Protein AF-A0A4P6D8L7-F1 (afdb_monomer_lite)

Radius of gyration: 27.54 Å; chains: 1; bounding box: 69×49×76 Å

Organism: Rhodnius prolixus (NCBI:txid13249)

Foldseek 3Di:
DPPPDQAEPVCQQVVVQADQVQLWGQDPVVRDTHFQVVCVVVRSHDQLFKWFQDPPPRDTHTPVRCCVQFAPRRRNWGPPPHTGHVNVCVVVVRIDTNAQAAEPVVCLLQVQAAQAGNDVPDGFWQLCCCVVSNYPQDFFFQDPVGTHTLVVCVVVVQAPRRRRAGVNHHVNVCLLQQRGADPDAAELVRCVVVVQADQVQLAGNPRHFQNSCVSSSNYDQQQKWFQAPQAIFACVPQAPRGRNWGQHPVGIGHSVRCVVVVRMDGADFLHEPQVQCVGAAGPQQWGQRNVVRDTHFQLRCCVVRVHPQQPHWDQDPVGIDGNNVCVVVVCAPRHNRDRVNHHVND

Structure (mmCIF, N/CA/C/O backbone):
data_AF-A0A4P6D8L7-F1
#
_entry.id   AF-A0A4P6D8L7-F1
#
loop_
_atom_site.group_PDB
_atom_site.id
_atom_site.type_symbol
_atom_site.label_atom_id
_atom_site.label_alt_id
_atom_site.label_comp_id
_atom_site.label_asym_id
_atom_site.label_entity_id
_atom_site.label_seq_id
_atom_site.pdbx_PDB_ins_code
_atom_site.Cartn_x
_atom_site.Cartn_y
_atom_site.Cartn_z
_atom_site.occupancy
_atom_site.B_iso_or_equiv
_atom_site.auth_seq_id
_atom_site.auth_comp_id
_atom_site.auth_asym_id
_atom_site.auth_atom_id
_atom_site.pdbx_PDB_model_num
ATOM 1 N N . LYS A 1 1 ? -27.189 -9.257 32.034 1.00 32.53 1 LYS A N 1
ATOM 2 C CA . LYS A 1 1 ? -27.577 -7.949 31.448 1.00 32.53 1 LYS A CA 1
ATOM 3 C C . LYS A 1 1 ? -26.477 -7.535 30.480 1.00 32.53 1 LYS A C 1
ATOM 5 O O . LYS A 1 1 ? -25.383 -7.248 30.953 1.00 32.53 1 LYS A O 1
ATOM 10 N N . LEU A 1 2 ? -26.717 -7.591 29.165 1.00 31.88 2 LEU A N 1
ATOM 11 C CA . LEU A 1 2 ? -25.764 -7.061 28.187 1.00 31.88 2 LEU A CA 1
ATOM 12 C C . LEU A 1 2 ? -25.547 -5.574 28.499 1.00 31.88 2 LEU A C 1
ATOM 14 O O . LEU A 1 2 ? -26.505 -4.804 28.522 1.00 31.88 2 LEU A O 1
ATOM 18 N N . LYS A 1 3 ? -24.308 -5.172 28.798 1.00 38.56 3 LYS A N 1
ATOM 19 C CA . LYS A 1 3 ? -23.932 -3.756 28.749 1.00 38.56 3 LYS A CA 1
ATOM 20 C C . LYS A 1 3 ? -24.004 -3.369 27.272 1.00 38.56 3 LYS A C 1
ATOM 22 O O . LYS A 1 3 ? -23.062 -3.669 26.547 1.00 38.56 3 LYS A O 1
ATOM 27 N N . LEU A 1 4 ? -25.116 -2.778 26.824 1.00 50.50 4 LEU A N 1
ATOM 28 C CA . LEU A 1 4 ? -25.163 -2.162 25.498 1.00 50.50 4 LEU A CA 1
ATOM 29 C C . LEU A 1 4 ? -23.997 -1.171 25.406 1.00 50.50 4 LEU A C 1
ATOM 31 O O . LEU A 1 4 ? -23.816 -0.330 26.294 1.00 50.50 4 LEU A O 1
ATOM 35 N N . SER A 1 5 ? -23.181 -1.308 24.365 1.00 60.47 5 SER A N 1
ATOM 36 C CA . SER A 1 5 ? -22.194 -0.299 24.004 1.00 60.47 5 SER A CA 1
ATOM 37 C C . SER A 1 5 ? -22.926 1.020 23.734 1.00 60.47 5 SER A C 1
ATOM 39 O O . SER A 1 5 ? -24.007 1.042 23.148 1.00 60.47 5 SER A O 1
ATOM 41 N N . ARG A 1 6 ? -22.368 2.134 24.220 1.00 81.31 6 ARG A N 1
ATOM 42 C CA . ARG A 1 6 ? -22.939 3.465 23.975 1.00 81.31 6 ARG A CA 1
ATOM 43 C C . ARG A 1 6 ? -22.764 3.818 22.498 1.00 81.31 6 ARG A C 1
ATOM 45 O O . ARG A 1 6 ? -21.629 3.776 22.003 1.00 81.31 6 ARG A O 1
ATOM 52 N N . LYS A 1 7 ? -23.855 4.178 21.826 1.00 85.81 7 LYS A N 1
ATOM 53 C CA . LYS A 1 7 ? -23.882 4.378 20.375 1.00 85.81 7 LYS A CA 1
ATOM 54 C C . LYS A 1 7 ? -23.194 5.674 19.947 1.00 85.81 7 LYS A C 1
ATOM 56 O O . LYS A 1 7 ? -23.160 6.635 20.708 1.00 85.81 7 LYS A O 1
ATOM 61 N N . SER A 1 8 ? -22.592 5.719 18.767 1.00 89.56 8 SER A N 1
ATOM 62 C CA . SER A 1 8 ? -22.163 6.977 18.141 1.00 89.56 8 SER A CA 1
ATOM 63 C C . SER A 1 8 ? -23.369 7.700 17.527 1.00 89.56 8 SER A C 1
ATOM 65 O O . SER A 1 8 ? -24.409 7.080 17.320 1.00 89.56 8 SER A O 1
ATOM 67 N N . LEU A 1 9 ? -23.256 8.994 17.206 1.00 91.31 9 LEU A N 1
ATOM 68 C CA . LEU A 1 9 ? -24.337 9.690 16.485 1.00 91.31 9 LEU A CA 1
ATOM 69 C C . LEU A 1 9 ? -24.560 9.084 15.095 1.00 91.31 9 LEU A C 1
ATOM 71 O O . LEU A 1 9 ? -25.689 9.042 14.624 1.00 91.31 9 LEU A O 1
ATOM 75 N N . ILE A 1 10 ? -23.489 8.594 14.467 1.00 90.50 10 ILE A N 1
ATOM 76 C CA . ILE A 1 10 ? -23.553 7.907 13.175 1.00 90.50 10 ILE A CA 1
ATOM 77 C C . ILE A 1 10 ? -24.359 6.611 13.310 1.00 90.50 10 ILE A C 1
ATOM 79 O O . ILE A 1 10 ? -25.261 6.378 12.519 1.00 90.50 10 ILE A O 1
ATOM 83 N N . GLU A 1 11 ? -24.115 5.823 14.359 1.00 88.62 11 GLU A N 1
ATOM 84 C CA . GLU A 1 11 ? -24.869 4.589 14.630 1.00 88.62 11 GLU A CA 1
ATOM 85 C C . GLU A 1 11 ? -26.352 4.858 14.903 1.00 88.62 11 GLU A C 1
ATOM 87 O O . GLU A 1 11 ? -27.198 4.075 14.486 1.00 88.62 11 GLU A O 1
ATOM 92 N N . LEU A 1 12 ? -26.699 5.979 15.552 1.00 93.44 12 LEU A N 1
ATOM 93 C CA . LEU A 1 12 ? -28.108 6.356 15.711 1.00 93.44 12 LEU A CA 1
ATOM 94 C C . LEU A 1 12 ? -28.807 6.540 14.358 1.00 93.44 12 LEU A C 1
ATOM 96 O O . LEU A 1 12 ? -29.990 6.244 14.246 1.00 93.44 12 LEU A O 1
ATOM 100 N N . ILE A 1 13 ? -28.089 7.028 13.347 1.00 93.19 13 ILE A N 1
ATOM 101 C CA . ILE A 1 13 ? -28.612 7.233 11.994 1.00 93.19 13 ILE A CA 1
ATOM 102 C C . ILE A 1 13 ? -28.668 5.904 11.244 1.00 93.19 13 ILE A C 1
ATOM 104 O O . ILE A 1 13 ? -29.713 5.543 10.714 1.00 93.19 13 ILE A O 1
ATOM 108 N N . THR A 1 14 ? -27.549 5.179 11.189 1.00 88.00 14 THR A N 1
ATOM 109 C CA . THR A 1 14 ? -27.417 3.971 10.362 1.00 88.00 14 THR A CA 1
ATOM 110 C C . THR A 1 14 ? -28.226 2.794 10.894 1.00 88.00 14 THR A C 1
ATOM 112 O O . THR A 1 14 ? -28.595 1.922 10.119 1.00 88.00 14 THR A O 1
ATOM 115 N N . GLU A 1 15 ? -28.510 2.764 12.197 1.00 89.31 15 GLU A N 1
ATOM 116 C CA . GLU A 1 15 ? -29.374 1.759 12.830 1.00 89.31 15 GLU A CA 1
ATOM 117 C C . GLU A 1 15 ? -30.807 2.273 13.076 1.00 89.31 15 GLU A C 1
ATOM 119 O O . GLU A 1 15 ? -31.547 1.690 13.864 1.00 89.31 15 GLU A O 1
ATOM 124 N N . GLU A 1 16 ? -31.196 3.378 12.431 1.00 90.88 16 GLU A N 1
ATOM 125 C CA . GLU A 1 16 ? -32.568 3.916 12.417 1.00 90.88 16 GLU A CA 1
ATOM 126 C C . GLU A 1 16 ? -33.153 4.318 13.788 1.00 90.88 16 GLU A C 1
ATOM 128 O O . GLU A 1 16 ? -34.364 4.491 13.938 1.00 90.88 16 GLU A O 1
ATOM 133 N N . TYR A 1 17 ? -32.313 4.548 14.802 1.00 94.12 17 TYR A N 1
ATOM 134 C CA . TYR A 1 17 ? -32.763 5.120 16.078 1.00 94.12 17 TYR A CA 1
ATOM 135 C C . TYR A 1 17 ? -33.120 6.603 15.957 1.00 94.12 17 TYR A C 1
ATOM 137 O O . TYR A 1 17 ? -33.984 7.090 16.681 1.00 94.12 17 TYR A O 1
ATOM 145 N N . TYR A 1 18 ? -32.448 7.339 15.076 1.00 97.31 18 TYR A N 1
ATOM 146 C CA . TYR A 1 18 ? -32.735 8.736 14.771 1.00 97.31 18 TYR A CA 1
ATOM 147 C C . TYR A 1 18 ? -33.839 8.838 13.718 1.00 97.31 18 TYR A C 1
ATOM 149 O O . TYR A 1 18 ? -33.744 8.235 12.653 1.00 97.31 18 TYR A O 1
ATOM 157 N N . ASN A 1 19 ? -34.858 9.657 13.982 1.00 96.62 19 ASN A N 1
ATOM 158 C CA . ASN A 1 19 ? -35.926 9.939 13.030 1.00 96.62 19 ASN A CA 1
ATOM 159 C C . ASN A 1 19 ? -35.695 11.302 12.349 1.00 96.62 19 ASN A C 1
ATOM 161 O O . ASN A 1 19 ? -35.916 12.337 12.983 1.00 96.62 19 ASN A O 1
ATOM 165 N N . PRO A 1 20 ? -35.354 11.346 11.046 1.00 94.94 20 PRO A N 1
ATOM 166 C CA . PRO A 1 20 ? -35.104 12.599 10.330 1.00 94.94 20 PRO A CA 1
ATOM 167 C C . PRO A 1 20 ? -36.306 13.547 10.271 1.00 94.94 20 PRO A C 1
ATOM 169 O O . PRO A 1 20 ? -36.137 14.757 10.145 1.00 94.94 20 PRO A O 1
ATOM 172 N N . LYS A 1 21 ? -37.540 13.028 10.361 1.00 95.19 21 LYS A N 1
ATOM 173 C CA . LYS A 1 21 ? -38.753 13.860 10.292 1.00 95.19 21 LYS A CA 1
ATOM 174 C C . LYS A 1 21 ? -38.980 14.657 11.571 1.00 95.19 21 LYS A C 1
ATOM 176 O O . LYS A 1 21 ? -39.554 15.740 11.509 1.00 95.19 21 LYS A O 1
ATOM 181 N N . THR A 1 22 ? -38.589 14.106 12.717 1.00 95.31 22 THR A N 1
ATOM 182 C CA . THR A 1 22 ? -38.826 14.722 14.031 1.00 95.31 22 THR A CA 1
ATOM 183 C C . THR A 1 22 ? -37.554 15.263 14.672 1.00 95.31 22 THR A C 1
ATOM 185 O O . THR A 1 22 ? -37.649 16.116 15.548 1.00 95.31 22 THR A O 1
ATOM 188 N N . GLY A 1 23 ? -36.380 14.780 14.255 1.00 94.81 23 GLY A N 1
ATOM 189 C CA . GLY A 1 23 ? -35.097 15.080 14.886 1.00 94.81 23 GLY A CA 1
ATOM 190 C C . GLY A 1 23 ? -34.883 14.377 16.233 1.00 94.81 23 GLY A C 1
ATOM 191 O O . GLY A 1 23 ? -33.917 14.667 16.937 1.00 94.81 23 GLY A O 1
ATOM 192 N N . LEU A 1 24 ? -35.781 13.460 16.606 1.00 97.19 24 LEU A N 1
ATOM 193 C CA . LEU A 1 24 ? -35.755 12.745 17.883 1.00 97.19 24 LEU A CA 1
ATOM 194 C C . LEU A 1 24 ? -35.127 11.356 17.736 1.00 97.19 24 LEU A C 1
ATOM 196 O O . LEU A 1 24 ? -35.048 10.805 16.637 1.00 97.19 24 LEU A O 1
ATOM 200 N N . VAL A 1 25 ? -34.703 10.790 18.864 1.00 96.75 25 VAL A N 1
ATOM 201 C CA . VAL A 1 25 ? -34.044 9.485 18.955 1.00 96.75 25 VAL A CA 1
ATOM 202 C C . VAL A 1 25 ? -34.922 8.523 19.754 1.00 96.75 25 VAL A C 1
ATOM 204 O O . VAL A 1 25 ? -35.379 8.865 20.842 1.00 96.75 25 VAL A O 1
ATOM 207 N N . LEU A 1 26 ? -35.140 7.317 19.237 1.00 95.31 26 LEU A N 1
ATOM 208 C CA . LEU A 1 26 ? -35.750 6.216 19.976 1.00 95.31 26 LEU A CA 1
ATOM 209 C C . LEU A 1 26 ? -34.696 5.564 20.883 1.00 95.31 26 LEU A C 1
ATOM 211 O O . LEU A 1 26 ? -33.721 4.999 20.389 1.00 95.31 26 LEU A O 1
ATOM 215 N N . ASP A 1 27 ? -34.890 5.614 22.202 1.00 92.06 27 ASP A N 1
ATOM 216 C CA . ASP A 1 27 ? -34.088 4.856 23.166 1.00 92.06 27 ASP A CA 1
ATOM 217 C C . ASP A 1 27 ? -34.768 3.505 23.469 1.00 92.06 27 ASP A C 1
ATOM 219 O O . ASP A 1 27 ? -35.689 3.441 24.294 1.00 92.06 27 ASP A O 1
ATOM 223 N N . PRO A 1 28 ? -34.302 2.388 22.876 1.00 87.19 28 PRO A N 1
ATOM 224 C CA . PRO A 1 28 ? -34.925 1.075 23.039 1.00 87.19 28 PRO A CA 1
ATOM 225 C C . PRO A 1 28 ? -34.761 0.508 24.457 1.00 87.19 28 PRO A C 1
ATOM 227 O O . PRO A 1 28 ? -35.365 -0.506 24.792 1.00 87.19 28 PRO A O 1
ATOM 230 N N . ARG A 1 29 ? -33.925 1.120 25.313 1.00 85.88 29 ARG A N 1
ATOM 231 C CA . ARG A 1 29 ? -33.732 0.671 26.703 1.00 85.88 29 ARG A CA 1
ATOM 232 C C . ARG A 1 29 ? -34.943 1.002 27.572 1.00 85.88 29 ARG A C 1
ATOM 234 O O . ARG A 1 29 ? -35.136 0.356 28.602 1.00 85.88 29 ARG A O 1
ATOM 241 N N . LYS A 1 30 ? -35.697 2.032 27.182 1.00 85.38 30 LYS A N 1
ATOM 242 C CA . LYS A 1 30 ? -36.883 2.538 27.884 1.00 85.38 30 LYS A CA 1
ATOM 243 C C . LYS A 1 30 ? -38.136 2.574 27.011 1.00 85.38 30 LYS A C 1
ATOM 245 O O . LYS A 1 30 ? -39.207 2.795 27.555 1.00 85.38 30 LYS A O 1
ATOM 250 N N . ASP A 1 31 ? -37.985 2.340 25.707 1.00 87.69 31 ASP A N 1
ATOM 251 C CA . ASP A 1 31 ? -39.039 2.505 24.702 1.00 87.69 31 ASP A CA 1
ATOM 252 C C . ASP A 1 31 ? -39.580 3.947 24.661 1.00 87.69 31 ASP A C 1
ATOM 254 O O . ASP A 1 31 ? -40.777 4.205 24.572 1.00 87.69 31 ASP A O 1
ATOM 258 N N . GLU A 1 32 ? -38.665 4.917 24.777 1.00 93.00 32 GLU A N 1
ATOM 259 C CA . GLU A 1 32 ? -38.982 6.346 24.828 1.00 93.00 32 GLU A CA 1
ATOM 260 C C . GLU A 1 32 ? -38.390 7.083 23.624 1.00 93.00 32 GLU A C 1
ATOM 262 O O . GLU A 1 32 ? -37.262 6.823 23.204 1.00 93.00 32 GLU A O 1
ATOM 267 N N . ILE A 1 33 ? -39.139 8.056 23.104 1.00 95.88 33 ILE A N 1
ATOM 268 C CA . ILE A 1 33 ? -38.650 9.010 22.106 1.00 95.88 33 ILE A CA 1
ATOM 269 C C . ILE A 1 33 ? -38.106 10.230 22.852 1.00 95.88 33 ILE A C 1
ATOM 271 O O . ILE A 1 33 ? -38.854 10.925 23.539 1.00 95.88 33 ILE A O 1
ATOM 275 N N . ILE A 1 34 ? -36.810 10.492 22.706 1.00 96.19 34 ILE A N 1
ATOM 276 C CA . ILE A 1 34 ? -36.071 11.512 23.459 1.00 96.19 34 ILE A CA 1
ATOM 277 C C . ILE A 1 34 ? -35.303 12.456 22.526 1.00 96.19 34 ILE A C 1
ATOM 279 O O . ILE A 1 34 ? -35.054 12.138 21.360 1.00 96.19 34 ILE A O 1
ATOM 283 N N . THR A 1 35 ? -34.916 13.634 23.021 1.00 97.69 35 THR A N 1
ATOM 284 C CA . THR A 1 35 ? -34.058 14.556 22.255 1.00 97.69 35 THR A CA 1
ATOM 285 C C . THR A 1 35 ? -32.624 14.031 22.167 1.00 97.69 35 THR A C 1
ATOM 287 O O . THR A 1 35 ? -32.196 13.198 22.974 1.00 97.69 35 THR A O 1
ATOM 290 N N . LEU A 1 36 ? -31.836 14.541 21.213 1.00 95.88 36 LEU A N 1
ATOM 291 C CA . LEU A 1 36 ? -30.420 14.176 21.113 1.00 95.88 36 LEU A CA 1
ATOM 292 C C . LEU A 1 36 ? -29.652 14.557 22.392 1.00 95.88 36 LEU A C 1
ATOM 294 O O . LEU A 1 36 ? -28.797 13.798 22.846 1.00 95.88 36 LEU A O 1
ATOM 298 N N . LYS A 1 37 ? -30.012 15.680 23.023 1.00 96.56 37 LYS A N 1
ATOM 299 C CA . LYS A 1 37 ? -29.488 16.084 24.333 1.00 96.56 37 LYS A CA 1
ATOM 300 C C . LYS A 1 37 ? -29.747 15.032 25.412 1.00 96.56 37 LYS A C 1
ATOM 302 O O . LYS A 1 37 ? -28.810 14.537 26.028 1.00 96.56 37 LYS A O 1
ATOM 307 N N . GLN A 1 38 ? -31.001 14.615 25.578 1.00 95.00 38 GLN A N 1
ATOM 308 C CA . GLN A 1 38 ? -31.376 13.579 26.546 1.00 95.00 38 GLN A CA 1
ATOM 309 C C . GLN A 1 38 ? -30.698 12.233 26.241 1.00 95.00 38 GLN A C 1
ATOM 311 O O . GLN A 1 38 ? -30.299 11.500 27.148 1.00 95.00 38 GLN A O 1
ATOM 316 N N . CYS A 1 39 ? -30.528 11.903 24.963 1.00 93.00 39 CYS A N 1
ATOM 317 C CA . CYS A 1 39 ? -29.815 10.711 24.511 1.00 93.00 39 CYS A CA 1
ATOM 318 C C . CYS A 1 39 ? -28.338 10.712 24.955 1.00 93.00 39 CYS A C 1
ATOM 320 O O . CYS A 1 39 ? -27.816 9.676 25.386 1.00 93.00 39 CYS A O 1
ATOM 322 N N . LEU A 1 40 ? -27.672 11.870 24.904 1.00 92.75 40 LEU A N 1
ATOM 323 C CA . LEU A 1 40 ? -26.310 12.053 25.412 1.00 92.75 40 LEU A CA 1
ATOM 324 C C . LEU A 1 40 ? -26.269 12.007 26.948 1.00 92.75 40 LEU A C 1
ATOM 326 O O . LEU A 1 40 ? -25.460 11.268 27.511 1.00 92.75 40 LEU A O 1
ATOM 330 N N . ASP A 1 41 ? -27.184 12.709 27.620 1.00 92.38 41 ASP A N 1
ATOM 331 C CA . ASP A 1 41 ? -27.245 12.802 29.087 1.00 92.38 41 ASP A CA 1
ATOM 332 C C . ASP A 1 41 ? -27.522 11.444 29.753 1.00 92.38 41 ASP A C 1
ATOM 334 O O . ASP A 1 41 ? -26.910 11.075 30.756 1.00 92.38 41 ASP A O 1
ATOM 338 N N . THR A 1 42 ? -28.413 10.643 29.164 1.00 89.19 42 THR A N 1
ATOM 339 C CA . THR A 1 42 ? -28.721 9.274 29.624 1.00 89.19 42 THR A CA 1
ATOM 340 C C . THR A 1 42 ? -27.654 8.251 29.215 1.00 89.19 42 THR A C 1
ATOM 342 O O . THR A 1 42 ? -27.769 7.057 29.527 1.00 89.19 42 THR A O 1
ATOM 345 N N . GLY A 1 43 ? -26.630 8.684 28.475 1.00 86.88 43 GLY A N 1
ATOM 346 C CA . GLY A 1 43 ? -25.549 7.845 27.977 1.00 86.88 43 GLY A CA 1
ATOM 347 C C . GLY A 1 43 ? -26.004 6.760 27.003 1.00 86.88 43 GLY A C 1
ATOM 348 O O . GLY A 1 43 ? -25.348 5.719 26.941 1.00 86.88 43 GLY A O 1
ATOM 349 N N . PHE A 1 44 ? -27.126 6.951 26.293 1.00 89.44 44 PHE A N 1
ATOM 350 C CA . PHE A 1 44 ? -27.461 6.101 25.143 1.00 89.44 44 PHE A CA 1
ATOM 351 C C . PHE A 1 44 ? -26.432 6.317 24.032 1.00 89.44 44 PHE A C 1
ATOM 353 O O . PHE A 1 44 ? -25.874 5.351 23.508 1.00 89.44 44 PHE A O 1
ATOM 360 N N . ALA A 1 45 ? -26.106 7.587 23.772 1.00 89.75 45 ALA A N 1
ATOM 361 C CA . ALA A 1 45 ? -25.046 7.994 22.864 1.00 89.75 45 ALA A CA 1
ATOM 362 C C . ALA A 1 45 ? -23.739 8.344 23.595 1.00 89.75 45 ALA A C 1
ATOM 364 O O . ALA A 1 45 ? -23.727 8.773 24.750 1.00 89.75 45 ALA A O 1
ATOM 365 N N . ASN A 1 46 ? -22.614 8.164 22.906 1.00 86.88 46 ASN A N 1
ATOM 366 C CA . ASN A 1 46 ? -21.285 8.561 23.344 1.00 86.88 46 ASN A CA 1
ATOM 367 C C . ASN A 1 46 ? -20.801 9.770 22.523 1.00 86.88 46 ASN A C 1
ATOM 369 O O . ASN A 1 46 ? -20.469 9.592 21.346 1.00 86.88 46 ASN A O 1
ATOM 373 N N . PRO A 1 47 ? -20.676 10.967 23.129 1.00 86.00 47 PRO A N 1
ATOM 374 C CA . PRO A 1 47 ? -20.240 12.171 22.418 1.00 86.00 47 PRO A CA 1
ATOM 375 C C . PRO A 1 47 ? -18.802 12.080 21.893 1.00 86.00 47 PRO A C 1
ATOM 377 O O . PRO A 1 47 ? -18.433 12.808 20.982 1.00 86.00 47 PRO A O 1
ATOM 380 N N . ASN A 1 48 ? -17.985 11.168 22.425 1.00 82.38 48 ASN A N 1
ATOM 381 C CA . ASN A 1 48 ? -16.587 11.025 22.024 1.00 82.38 48 ASN A CA 1
ATOM 382 C C . ASN A 1 48 ? -16.395 10.112 20.809 1.00 82.38 48 ASN A C 1
ATOM 384 O O . ASN A 1 48 ? -15.256 9.897 20.409 1.00 82.38 48 ASN A O 1
ATOM 388 N N . ARG A 1 49 ? -17.462 9.543 20.231 1.00 83.19 49 ARG A N 1
ATOM 389 C CA . ARG A 1 49 ? -17.374 8.655 19.052 1.00 83.19 49 ARG A CA 1
ATOM 390 C C . ARG A 1 49 ? -17.697 9.351 17.729 1.00 83.19 49 ARG A C 1
ATOM 392 O O . ARG A 1 49 ? -17.465 8.757 16.680 1.00 83.19 49 ARG A O 1
ATOM 399 N N . THR A 1 50 ? -18.186 10.589 17.766 1.00 89.38 50 THR A N 1
ATOM 400 C CA . THR A 1 50 ? -18.480 11.384 16.571 1.00 89.38 50 THR A CA 1
ATOM 401 C C . THR A 1 50 ? -17.907 12.789 16.725 1.00 89.38 50 THR A C 1
ATOM 403 O O . THR A 1 50 ? -18.105 13.446 17.746 1.00 89.38 50 THR A O 1
ATOM 406 N N . LYS A 1 51 ? -17.209 13.242 15.690 1.00 90.94 51 LYS A N 1
ATOM 407 C CA . LYS A 1 51 ? -16.757 14.611 15.472 1.00 90.94 51 LYS A CA 1
ATOM 408 C C . LYS A 1 51 ? -17.622 15.266 14.400 1.00 90.94 51 LYS A C 1
ATOM 410 O O . LYS A 1 51 ? -18.125 14.588 13.505 1.00 90.94 51 LYS A O 1
ATOM 415 N N . ILE A 1 52 ? -17.790 16.578 14.496 1.00 93.50 52 ILE A N 1
ATOM 416 C CA . ILE A 1 52 ? -18.511 17.383 13.512 1.00 93.50 52 ILE A CA 1
ATOM 417 C C . ILE A 1 52 ? -17.506 18.255 12.768 1.00 93.50 52 ILE A C 1
ATOM 419 O O . ILE A 1 52 ? -16.749 18.997 13.388 1.00 93.50 52 ILE A O 1
ATOM 423 N N . ARG A 1 53 ? -17.485 18.139 11.441 1.00 90.56 53 ARG A N 1
ATOM 424 C CA . ARG A 1 53 ? -16.643 18.945 10.556 1.00 90.56 53 ARG A CA 1
ATOM 425 C C . ARG A 1 53 ? -17.262 20.330 10.390 1.00 90.56 53 ARG A C 1
ATOM 427 O O . ARG A 1 53 ? -18.377 20.440 9.882 1.00 90.56 53 ARG A O 1
ATOM 434 N N . ASP A 1 54 ? -16.550 21.372 10.799 1.00 90.75 54 ASP A N 1
ATOM 435 C CA . ASP A 1 54 ? -16.947 22.763 10.583 1.00 90.75 54 ASP A CA 1
ATOM 436 C C . ASP A 1 54 ? -16.639 23.175 9.130 1.00 90.75 54 ASP A C 1
ATOM 438 O O . ASP A 1 54 ? -15.472 23.214 8.734 1.00 90.75 54 ASP A O 1
ATOM 442 N N . PRO A 1 55 ? -17.649 23.511 8.306 1.00 87.56 55 PRO A N 1
ATOM 443 C CA . PRO A 1 55 ? -17.413 23.916 6.924 1.00 87.56 55 PRO A CA 1
ATOM 444 C C . PRO A 1 55 ? -16.714 25.271 6.767 1.00 87.56 55 PRO A C 1
ATOM 446 O O . PRO A 1 55 ? -16.301 25.587 5.653 1.00 87.56 55 PRO A O 1
ATOM 449 N N . LYS A 1 56 ? -16.610 26.101 7.817 1.00 88.44 56 LYS A N 1
ATOM 450 C CA . LYS A 1 56 ? -15.971 27.429 7.729 1.00 88.44 56 LYS A CA 1
ATOM 451 C C . LYS A 1 56 ? -14.452 27.331 7.600 1.00 88.44 56 LYS A C 1
ATOM 453 O O . LYS A 1 56 ? -13.842 28.116 6.880 1.00 88.44 56 LYS A O 1
ATOM 458 N N . ASN A 1 57 ? -13.848 26.420 8.356 1.00 87.12 57 ASN A N 1
ATOM 459 C CA . ASN A 1 57 ? -12.401 26.349 8.590 1.00 87.12 57 ASN A CA 1
ATOM 460 C C . ASN A 1 57 ? -11.851 24.913 8.549 1.00 87.12 57 ASN A C 1
ATOM 462 O O . ASN A 1 57 ? -10.672 24.710 8.824 1.00 87.12 57 ASN A O 1
ATOM 466 N N . ASP A 1 58 ? -12.697 23.937 8.219 1.00 80.19 58 ASP A N 1
ATOM 467 C CA . ASP A 1 58 ? -12.381 22.511 8.182 1.00 80.19 58 ASP A CA 1
ATOM 468 C C . ASP A 1 58 ? -12.029 21.870 9.537 1.00 80.19 58 ASP A C 1
ATOM 470 O O . ASP A 1 58 ? -11.486 20.766 9.593 1.00 80.19 58 ASP A O 1
ATOM 474 N N . ALA A 1 59 ? -12.345 22.537 10.651 1.00 85.25 59 ALA A N 1
ATOM 475 C CA . ALA A 1 59 ? -12.042 22.038 11.986 1.00 85.25 59 ALA A CA 1
ATOM 476 C C . ALA A 1 59 ? -12.923 20.837 12.380 1.00 85.25 59 ALA A C 1
ATOM 478 O O . ALA A 1 59 ? -14.100 20.759 12.032 1.00 85.25 59 ALA A O 1
ATOM 479 N N . LEU A 1 60 ? -12.364 19.909 13.166 1.00 86.62 60 LEU A N 1
ATOM 480 C CA . LEU A 1 60 ? -13.081 18.748 13.706 1.00 86.62 60 LEU A CA 1
ATOM 481 C C . LEU A 1 60 ? -13.508 18.983 15.157 1.00 86.62 60 LEU A C 1
ATOM 483 O O . LEU A 1 60 ? -12.748 18.748 16.102 1.00 86.62 60 LEU A O 1
ATOM 487 N N . LEU A 1 61 ? -14.758 19.388 15.331 1.00 91.56 61 LEU A N 1
ATOM 488 C CA . LEU A 1 61 ? -15.333 19.742 16.621 1.00 91.56 61 LEU A CA 1
ATOM 489 C C . LEU A 1 61 ? -15.882 18.515 17.358 1.00 91.56 61 LEU A C 1
ATOM 491 O O . LEU A 1 61 ? -16.433 17.586 16.767 1.00 91.56 61 LEU A O 1
ATOM 495 N N . THR A 1 62 ? -15.730 18.495 18.678 1.00 92.06 62 THR A N 1
ATOM 496 C CA . THR A 1 62 ? -16.514 17.639 19.578 1.00 92.06 62 THR A CA 1
ATOM 497 C C . THR A 1 62 ? -17.996 18.005 19.514 1.00 92.06 62 THR A C 1
ATOM 499 O O . THR A 1 62 ? -18.364 19.097 19.091 1.00 92.06 62 THR A O 1
ATOM 502 N N . ILE A 1 63 ? -18.863 17.112 19.995 1.00 93.25 63 ILE A N 1
ATOM 503 C CA . ILE A 1 63 ? -20.299 17.403 20.119 1.00 93.25 63 ILE A CA 1
ATOM 504 C C . ILE A 1 63 ? -20.559 18.637 20.994 1.00 93.25 63 ILE A C 1
ATOM 506 O O . ILE A 1 63 ? -21.448 19.419 20.674 1.00 93.25 63 ILE A O 1
ATOM 510 N N . ASN A 1 64 ? -19.766 18.841 22.052 1.00 91.31 64 ASN A N 1
ATOM 511 C CA . ASN A 1 64 ? -19.904 20.004 22.930 1.00 91.31 64 ASN A CA 1
ATOM 512 C C . ASN A 1 64 ? -19.561 21.303 22.191 1.00 91.31 64 ASN A C 1
ATOM 514 O O . ASN A 1 64 ? -20.384 22.209 22.167 1.00 91.31 64 ASN A O 1
ATOM 518 N N . GLU A 1 65 ? -18.405 21.361 21.524 1.00 94.00 65 GLU A N 1
ATOM 519 C CA . GLU A 1 65 ? -17.993 22.529 20.725 1.00 94.00 65 GLU A CA 1
ATOM 520 C C . GLU A 1 65 ? -18.987 22.804 19.588 1.00 94.00 65 GLU A C 1
ATOM 522 O O . GLU A 1 65 ? -19.408 23.935 19.368 1.00 94.00 65 GLU A O 1
ATOM 527 N N . ALA A 1 66 ? -19.439 21.759 18.890 1.00 94.00 66 ALA A N 1
ATOM 528 C CA . ALA A 1 66 ? -20.417 21.905 17.821 1.00 94.00 66 ALA A CA 1
ATOM 529 C C . ALA A 1 66 ? -21.785 22.376 18.335 1.00 94.00 66 ALA A C 1
ATOM 531 O O . ALA A 1 66 ? -22.490 23.064 17.601 1.00 94.00 66 ALA A O 1
ATOM 532 N N . SER A 1 67 ? -22.169 22.039 19.571 1.00 94.62 67 SER A N 1
ATOM 533 C CA . SER A 1 67 ? -23.456 22.451 20.146 1.00 94.62 67 SER A CA 1
ATOM 534 C C . SER A 1 67 ? -23.576 23.954 20.405 1.00 94.62 67 SER A C 1
ATOM 536 O O . SER A 1 67 ? -24.685 24.456 20.576 1.00 94.62 67 SER A O 1
ATOM 538 N N . GLU A 1 68 ? -22.454 24.676 20.399 1.00 92.06 68 GLU A N 1
ATOM 539 C CA . GLU A 1 68 ? -22.438 26.127 20.582 1.00 92.06 68 GLU A CA 1
ATOM 540 C C . GLU A 1 68 ? -22.914 26.873 19.325 1.00 92.06 68 GLU A C 1
ATOM 542 O O . GLU A 1 68 ? -23.597 27.890 19.441 1.00 92.06 68 GLU A O 1
ATOM 547 N N . GLU A 1 69 ? -22.619 26.359 18.122 1.00 88.38 69 GLU A N 1
ATOM 548 C CA . GLU A 1 69 ? -22.921 27.069 16.865 1.00 88.38 69 GLU A CA 1
ATOM 549 C C . GLU A 1 69 ? -23.530 26.210 15.746 1.00 88.38 69 GLU A C 1
ATOM 551 O O . GLU A 1 69 ? -24.342 26.705 14.957 1.00 88.38 69 GLU A O 1
ATOM 556 N N . LEU A 1 70 ? -23.129 24.942 15.634 1.00 93.81 70 LEU A N 1
ATOM 557 C CA . LEU A 1 70 ? -23.370 24.106 14.453 1.00 93.81 70 LEU A CA 1
ATOM 558 C C . LEU A 1 70 ? -24.447 23.036 14.658 1.00 93.81 70 LEU A C 1
ATOM 560 O O . LEU A 1 70 ? -25.013 22.571 13.671 1.00 93.81 70 LEU A O 1
ATOM 564 N N . LEU A 1 71 ? -24.709 22.616 15.898 1.00 96.06 71 LEU A N 1
ATOM 565 C CA . LEU A 1 71 ? -25.562 21.478 16.244 1.00 96.06 71 LEU A CA 1
ATOM 566 C C . LEU A 1 71 ? -26.629 21.880 17.271 1.00 96.06 71 LEU A C 1
ATOM 568 O O . LEU A 1 71 ? -26.322 22.198 18.414 1.00 96.06 71 LEU A O 1
ATOM 572 N N . ASP A 1 72 ? -27.904 21.776 16.903 1.00 97.31 72 ASP A N 1
ATOM 573 C CA . ASP A 1 72 ? -29.016 21.939 17.842 1.00 97.31 72 ASP A CA 1
ATOM 574 C C . ASP A 1 72 ? -29.350 20.578 18.473 1.00 97.31 72 ASP A C 1
ATOM 576 O O . ASP A 1 72 ? -29.951 19.712 17.834 1.00 97.31 72 ASP A O 1
ATOM 580 N N . LEU A 1 73 ? -28.940 20.378 19.730 1.00 96.56 73 LEU A N 1
ATOM 581 C CA . LEU A 1 73 ? -29.158 19.129 20.472 1.00 96.56 73 LEU A CA 1
ATOM 582 C C . LEU A 1 73 ? -30.624 18.887 20.866 1.00 96.56 73 LEU A C 1
ATOM 584 O O . LEU A 1 73 ? -30.999 17.743 21.128 1.00 96.56 73 LEU A O 1
ATOM 588 N N . GLU A 1 74 ? -31.456 19.928 20.928 1.00 96.50 74 GLU A N 1
ATOM 589 C CA . GLU A 1 74 ? -32.878 19.771 21.258 1.00 96.50 74 GLU A CA 1
ATOM 590 C C . GLU A 1 74 ? -33.670 19.358 20.017 1.00 96.50 74 GLU A C 1
ATOM 592 O O . GLU A 1 74 ? -34.527 18.481 20.087 1.00 96.50 74 GLU A O 1
ATOM 597 N N . LYS A 1 75 ? -33.347 19.954 18.862 1.00 95.81 75 LYS A N 1
ATOM 598 C CA . LYS A 1 75 ? -33.976 19.618 17.577 1.00 95.81 75 LYS A CA 1
ATOM 599 C C . LYS A 1 75 ? -33.312 18.454 16.846 1.00 95.81 75 LYS A C 1
ATOM 601 O O . LYS A 1 75 ? -33.871 17.994 15.861 1.00 95.81 75 LYS A O 1
ATOM 606 N N . GLY A 1 76 ? -32.119 18.029 17.262 1.00 96.56 76 GLY A N 1
ATOM 607 C CA . GLY A 1 76 ? -31.350 16.971 16.603 1.00 96.56 76 GLY A CA 1
ATOM 608 C C . GLY A 1 76 ? -31.047 17.277 15.135 1.00 96.56 76 GLY A C 1
ATOM 609 O O . GLY A 1 76 ? -31.295 16.439 14.270 1.00 96.56 76 GLY A O 1
ATOM 610 N N . ILE A 1 77 ? -30.552 18.483 14.839 1.00 97.50 77 ILE A N 1
ATOM 611 C CA . ILE A 1 77 ? -30.196 18.930 13.479 1.00 97.50 77 ILE A CA 1
ATOM 612 C C . ILE A 1 77 ? -28.884 19.716 13.490 1.00 97.50 77 ILE A C 1
ATOM 614 O O . ILE A 1 77 ? -28.566 20.368 14.486 1.00 97.50 77 ILE A O 1
ATOM 618 N N . LEU A 1 78 ? -28.161 19.733 12.367 1.00 96.88 78 LEU A N 1
ATOM 619 C CA . LEU A 1 78 ? -27.145 20.761 12.140 1.00 96.88 78 LEU A CA 1
ATOM 620 C C . LEU A 1 78 ? -27.820 22.065 11.704 1.00 96.88 78 LEU A C 1
ATOM 622 O O . LEU A 1 78 ? -28.748 22.052 10.896 1.00 96.88 78 LEU A O 1
ATOM 626 N N . THR A 1 79 ? -27.361 23.195 12.233 1.00 95.44 79 THR A N 1
ATOM 627 C CA . THR A 1 79 ? -27.881 24.546 11.958 1.00 95.44 79 THR A CA 1
ATOM 628 C C . THR A 1 79 ? -27.078 25.292 10.896 1.00 95.44 79 THR A C 1
ATOM 630 O O . THR A 1 79 ? -27.620 26.184 10.240 1.00 95.44 79 THR A O 1
ATOM 633 N N . TYR A 1 80 ? -25.814 24.916 10.705 1.00 92.00 80 TYR A N 1
ATOM 634 C CA . TYR A 1 80 ? -24.864 25.5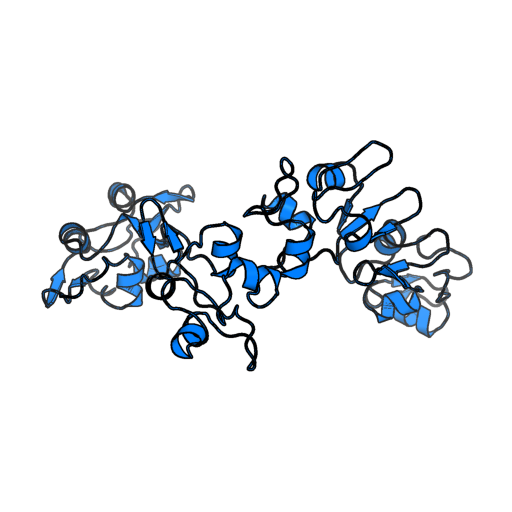28 9.779 1.00 92.00 80 TYR A CA 1
ATOM 635 C C . TYR A 1 80 ? -24.160 24.430 8.959 1.00 92.00 80 TYR A C 1
ATOM 637 O O . TYR A 1 80 ? -23.925 23.350 9.502 1.00 92.00 80 TYR A O 1
ATOM 645 N N . PRO A 1 81 ? -23.835 24.641 7.662 1.00 88.69 81 PRO A N 1
ATOM 646 C CA . PRO A 1 81 ? -23.921 25.879 6.867 1.00 88.69 81 PRO A CA 1
ATOM 647 C C . PRO A 1 81 ? -25.345 26.256 6.444 1.00 88.69 81 PRO A C 1
ATOM 649 O O . PRO A 1 81 ? -25.616 27.393 6.072 1.00 88.69 81 PRO A O 1
ATOM 652 N N . TYR A 1 82 ? -26.269 25.313 6.550 1.00 92.00 82 TYR A N 1
ATOM 653 C CA . TYR A 1 82 ? -27.712 25.508 6.490 1.00 92.00 82 TYR A CA 1
ATOM 654 C C . TYR A 1 82 ? -28.352 24.421 7.349 1.00 92.00 82 TYR A C 1
ATOM 656 O O . TYR A 1 82 ? -27.717 23.412 7.661 1.00 92.00 82 TYR A O 1
ATOM 664 N N . LYS A 1 83 ? -29.617 24.613 7.727 1.00 95.81 83 LYS A N 1
ATOM 665 C CA . LYS A 1 83 ? -30.339 23.634 8.540 1.00 95.81 83 LYS A CA 1
ATOM 666 C C . LYS A 1 83 ? -30.464 22.307 7.796 1.00 95.81 83 LYS A C 1
ATOM 668 O O . LYS A 1 83 ? -30.995 22.282 6.686 1.00 95.81 83 LYS A O 1
ATOM 673 N N . MET A 1 84 ? -30.011 21.219 8.407 1.00 96.75 84 MET A N 1
ATOM 674 C CA . MET A 1 84 ? -30.144 19.872 7.856 1.00 96.75 84 MET A CA 1
ATOM 675 C C . MET A 1 84 ? -30.239 18.822 8.961 1.00 96.75 84 MET A C 1
ATOM 677 O O . MET A 1 84 ? -29.691 18.987 10.049 1.00 96.75 84 MET A O 1
ATOM 681 N N . THR A 1 85 ? -30.932 17.731 8.667 1.00 97.69 85 THR A N 1
ATOM 682 C CA . THR A 1 85 ? -31.047 16.571 9.552 1.00 97.69 85 THR A CA 1
ATOM 683 C C . THR A 1 85 ? -29.720 15.813 9.630 1.00 97.69 85 THR A C 1
ATOM 685 O O . THR A 1 85 ? -28.842 15.979 8.777 1.00 97.69 85 THR A O 1
ATOM 688 N N . LEU A 1 86 ? -29.533 15.009 10.679 1.00 96.69 86 LEU A N 1
ATOM 689 C CA . LEU A 1 86 ? -28.243 14.355 10.931 1.00 96.69 86 LEU A CA 1
ATOM 690 C C . LEU A 1 86 ? -27.893 13.307 9.870 1.00 96.69 86 LEU A C 1
ATOM 692 O O . LEU A 1 86 ? -26.721 13.156 9.546 1.00 96.69 86 LEU A O 1
ATOM 696 N N . ASP A 1 87 ? -28.887 12.635 9.290 1.00 95.50 87 ASP A N 1
ATOM 697 C CA . ASP A 1 87 ? -28.727 11.711 8.163 1.00 95.50 87 ASP A CA 1
ATOM 698 C C . ASP A 1 87 ? -28.190 12.423 6.916 1.00 95.50 87 ASP A C 1
ATOM 700 O O . ASP A 1 87 ? -27.213 11.977 6.308 1.00 95.50 87 ASP A O 1
ATOM 704 N N . VAL A 1 88 ? -28.745 13.593 6.589 1.00 95.62 88 VAL A N 1
ATOM 705 C CA . VAL A 1 88 ? -28.245 14.426 5.489 1.00 95.62 88 VAL A CA 1
ATOM 706 C C . VAL A 1 88 ? -26.836 14.917 5.803 1.00 95.62 88 VAL A C 1
ATOM 708 O O . VAL A 1 88 ? -25.961 14.863 4.939 1.00 95.62 88 VAL A O 1
ATOM 711 N N . ALA A 1 89 ? -26.589 15.355 7.035 1.00 94.69 89 ALA A N 1
ATOM 712 C CA . ALA A 1 89 ? -25.272 15.810 7.453 1.00 94.69 89 ALA A CA 1
ATOM 713 C C . ALA A 1 89 ? -24.216 14.694 7.374 1.00 94.69 89 ALA A C 1
ATOM 715 O O . ALA A 1 89 ? -23.105 14.932 6.901 1.00 94.69 89 ALA A O 1
ATOM 716 N N . TYR A 1 90 ? -24.572 13.471 7.770 1.00 92.38 90 TYR A N 1
ATOM 717 C CA . TYR A 1 90 ? -23.718 12.294 7.646 1.00 92.38 90 TYR A CA 1
ATOM 718 C C . TYR A 1 90 ? -23.423 11.969 6.179 1.00 92.38 90 TYR A C 1
ATOM 720 O O . TYR A 1 90 ? -22.256 11.861 5.809 1.00 92.38 90 TYR A O 1
ATOM 728 N N . SER A 1 91 ? -24.446 11.943 5.315 1.00 87.19 91 SER A N 1
ATOM 729 C CA . SER A 1 91 ? -24.266 11.702 3.873 1.00 87.19 91 SER A CA 1
ATOM 730 C C . SER A 1 91 ? -23.359 12.735 3.187 1.00 87.19 91 SER A C 1
ATOM 732 O O . SER A 1 91 ? -22.686 12.426 2.208 1.00 87.19 91 SER A O 1
ATOM 734 N N . LYS A 1 92 ? -23.312 13.963 3.721 1.00 88.94 92 LYS A N 1
ATOM 735 C CA . LYS A 1 92 ? -22.470 15.067 3.234 1.00 88.94 92 LYS A CA 1
ATOM 736 C C . LYS A 1 92 ? -21.099 15.143 3.913 1.00 88.94 92 LYS A C 1
ATOM 738 O O . LYS A 1 92 ? -20.341 16.066 3.632 1.00 88.94 92 LYS A O 1
ATOM 743 N N . GLY A 1 93 ? -20.772 14.197 4.795 1.00 86.12 93 GLY A N 1
ATOM 744 C CA . GLY A 1 93 ? -19.470 14.118 5.459 1.00 86.12 93 GLY A CA 1
ATOM 745 C C . GLY A 1 93 ? -19.256 15.135 6.584 1.00 86.12 93 GLY A C 1
ATOM 746 O O . GLY A 1 93 ? -18.112 15.401 6.949 1.00 86.12 93 GLY A O 1
ATOM 747 N N . TYR A 1 94 ? -20.327 15.712 7.141 1.00 91.69 94 TYR A N 1
ATOM 748 C CA . TYR A 1 94 ? -20.229 16.597 8.307 1.00 91.69 94 TYR A CA 1
ATOM 749 C C . TYR A 1 94 ? -20.084 15.828 9.619 1.00 91.69 94 TYR A C 1
ATOM 751 O O . TYR A 1 94 ? -19.494 16.351 10.556 1.00 91.69 94 TYR A O 1
ATOM 759 N N . LEU A 1 95 ? -20.609 14.603 9.703 1.00 92.62 95 LEU A N 1
ATOM 760 C CA . LEU A 1 95 ? -20.416 13.724 10.856 1.00 92.62 95 LEU A CA 1
ATOM 761 C C . LEU A 1 95 ? -19.310 12.731 10.522 1.00 92.62 95 LEU A C 1
ATOM 763 O O . LEU A 1 95 ? -19.459 11.912 9.618 1.00 92.62 95 LEU A O 1
ATOM 767 N N . LEU A 1 96 ? -18.218 12.793 11.274 1.00 84.62 96 LEU A N 1
ATOM 768 C CA . LEU A 1 96 ? -17.061 11.925 11.104 1.00 84.62 96 LEU A CA 1
ATOM 769 C C . LEU A 1 96 ? -16.853 11.101 12.377 1.00 84.62 96 LEU A C 1
ATOM 771 O O . LEU A 1 96 ? -17.039 11.617 13.480 1.00 84.62 96 LEU A O 1
ATOM 775 N N . PRO A 1 97 ? -16.484 9.819 12.283 1.00 81.25 97 PRO A N 1
ATOM 776 C CA . PRO A 1 97 ? -16.114 9.059 13.468 1.00 81.25 97 PRO A CA 1
ATOM 777 C C . PRO A 1 97 ? -14.846 9.664 14.095 1.00 81.25 97 PRO A C 1
ATOM 779 O O . PRO A 1 97 ? -13.942 10.106 13.389 1.00 81.25 97 PRO A O 1
ATOM 782 N N . THR A 1 98 ? -14.766 9.701 15.429 1.00 74.56 98 THR A N 1
ATOM 783 C CA . THR A 1 98 ? -13.601 10.280 16.139 1.00 74.56 98 THR A CA 1
ATOM 784 C C . THR A 1 98 ? -12.299 9.543 15.835 1.00 74.56 98 THR A C 1
ATOM 786 O O . THR A 1 98 ? -11.225 10.137 15.885 1.00 74.56 98 THR A O 1
ATOM 789 N N . GLN A 1 99 ? -12.395 8.252 15.534 1.00 66.00 99 GLN A N 1
ATOM 790 C CA . GLN A 1 99 ? -11.319 7.477 14.939 1.00 66.00 99 GLN A CA 1
ATOM 791 C C . GLN A 1 99 ? -11.858 6.931 13.618 1.00 66.00 99 GLN A C 1
ATOM 793 O O . GLN A 1 99 ? -12.884 6.246 13.657 1.00 66.00 99 GLN A O 1
ATOM 798 N N . PRO A 1 100 ? -11.247 7.255 12.465 1.00 62.22 100 PRO A N 1
ATOM 799 C CA . PRO A 1 100 ? -11.618 6.599 11.222 1.00 62.22 100 PRO A CA 1
ATOM 800 C C . PRO A 1 100 ? -11.459 5.082 11.406 1.00 62.22 100 PRO A C 1
ATOM 802 O O . PRO A 1 100 ? -10.493 4.657 12.048 1.00 62.22 100 PRO A O 1
ATOM 805 N N . PRO A 1 101 ? -12.411 4.273 10.914 1.00 68.38 101 PRO A N 1
ATOM 806 C CA . PRO A 1 101 ? -12.304 2.828 11.017 1.00 68.38 101 PRO A CA 1
ATOM 807 C C . PRO A 1 101 ? -11.038 2.381 10.279 1.00 68.38 101 PRO A C 1
ATOM 809 O O . PRO A 1 101 ? -10.766 2.832 9.167 1.00 68.38 101 PRO A O 1
ATOM 812 N N . MET A 1 102 ? -10.246 1.539 10.931 1.00 82.62 102 MET A N 1
ATOM 813 C CA . MET A 1 102 ? -8.949 1.081 10.437 1.00 82.62 102 MET A CA 1
ATOM 814 C C . MET A 1 102 ? -9.096 -0.308 9.830 1.00 82.62 102 MET A C 1
ATOM 816 O O . MET A 1 102 ? -9.852 -1.127 10.344 1.00 82.62 102 MET A O 1
ATOM 820 N N . THR A 1 103 ? -8.392 -0.624 8.752 1.00 90.75 103 THR A N 1
ATOM 821 C CA . THR A 1 103 ? -8.406 -2.006 8.253 1.00 90.75 103 THR A CA 1
ATOM 822 C C . THR A 1 103 ? -7.605 -2.923 9.184 1.00 90.75 103 THR A C 1
ATOM 824 O O . THR A 1 103 ? -6.687 -2.482 9.879 1.00 90.75 103 THR A O 1
ATOM 827 N N . LEU A 1 104 ? -7.933 -4.220 9.216 1.00 92.88 104 LEU A N 1
ATOM 828 C CA . LEU A 1 104 ? -7.176 -5.181 10.026 1.00 92.88 104 LEU A CA 1
ATOM 829 C C . LEU A 1 104 ? -5.670 -5.198 9.672 1.00 92.88 104 LEU A C 1
ATOM 831 O O . LEU A 1 104 ? -4.868 -5.127 10.605 1.00 92.88 104 LEU A O 1
ATOM 835 N N . PRO A 1 105 ? -5.253 -5.209 8.385 1.00 90.31 105 PRO A N 1
ATOM 836 C CA . PRO A 1 105 ? -3.839 -5.105 8.027 1.00 90.31 105 PRO A CA 1
ATOM 837 C C . PRO A 1 105 ? -3.170 -3.839 8.570 1.00 90.31 105 PRO A C 1
ATOM 839 O O . PRO A 1 105 ? -2.074 -3.917 9.114 1.00 90.31 105 PRO A O 1
ATOM 842 N N . GLU A 1 106 ? -3.818 -2.674 8.478 1.00 83.88 106 GLU A N 1
ATOM 843 C CA . GLU A 1 106 ? -3.269 -1.418 9.012 1.00 83.88 106 GLU A CA 1
ATOM 844 C C . GLU A 1 106 ? -3.065 -1.472 10.525 1.00 83.88 106 GLU A C 1
ATOM 846 O O . GLU A 1 106 ? -2.027 -1.024 11.010 1.00 83.88 106 GLU A O 1
ATOM 851 N N . ALA A 1 107 ? -4.006 -2.059 11.268 1.00 89.12 107 ALA A N 1
ATOM 852 C CA . ALA A 1 107 ? -3.876 -2.206 12.715 1.00 89.12 107 ALA A CA 1
ATOM 853 C C . ALA A 1 107 ? -2.676 -3.081 13.092 1.00 89.12 107 ALA A C 1
ATOM 855 O O . ALA A 1 107 ? -1.930 -2.745 14.012 1.00 89.12 107 ALA A O 1
ATOM 856 N N . VAL A 1 108 ? -2.450 -4.168 12.350 1.00 90.19 108 VAL A N 1
ATOM 857 C CA . VAL A 1 108 ? -1.274 -5.032 12.520 1.00 90.19 108 VAL A CA 1
ATOM 858 C C . VAL A 1 108 ? 0.006 -4.262 12.197 1.00 90.19 108 VAL A C 1
ATOM 860 O O . VAL A 1 108 ? 0.932 -4.247 13.004 1.00 90.19 108 VAL A O 1
ATOM 863 N N . MET A 1 109 ? 0.037 -3.554 11.065 1.00 80.69 109 MET A N 1
ATOM 864 C CA . MET A 1 109 ? 1.189 -2.752 10.638 1.00 80.69 109 MET A CA 1
ATOM 865 C C . MET A 1 109 ? 1.513 -1.607 11.593 1.00 80.69 109 MET A C 1
ATOM 867 O O . MET A 1 109 ? 2.662 -1.212 11.708 1.00 80.69 109 MET A O 1
ATOM 871 N N . GLN A 1 110 ? 0.533 -1.054 12.298 1.00 78.44 110 GLN A N 1
ATOM 872 C CA . GLN A 1 110 ? 0.772 -0.016 13.303 1.00 78.44 110 GLN A CA 1
ATOM 873 C C . GLN A 1 110 ? 1.171 -0.591 14.671 1.00 78.44 110 GLN A C 1
ATOM 875 O O . GLN A 1 110 ? 1.393 0.174 15.609 1.00 78.44 110 GLN A O 1
ATOM 880 N N . GLY A 1 111 ? 1.266 -1.920 14.807 1.00 84.44 111 GLY A N 1
ATOM 881 C CA . GLY A 1 111 ? 1.528 -2.581 16.086 1.00 84.44 111 GLY A CA 1
ATOM 882 C C . GLY A 1 111 ? 0.382 -2.411 17.087 1.00 84.44 111 GLY A C 1
ATOM 883 O O . GLY A 1 111 ? 0.603 -2.442 18.293 1.00 84.44 111 GLY A O 1
ATOM 884 N N . LEU A 1 112 ? -0.842 -2.192 16.598 1.00 88.06 112 LEU A N 1
ATOM 885 C CA . LEU A 1 112 ? -2.045 -1.993 17.410 1.00 88.06 112 LEU A CA 1
ATOM 886 C C . LEU A 1 112 ? -2.803 -3.300 17.661 1.00 88.06 112 LEU A C 1
ATOM 888 O O . LEU A 1 112 ? -3.931 -3.265 18.144 1.00 88.06 112 LEU A O 1
ATOM 892 N N . ILE A 1 113 ? -2.212 -4.448 17.338 1.00 92.81 113 ILE A N 1
ATOM 893 C CA . ILE A 1 113 ? -2.806 -5.767 17.539 1.00 92.81 113 ILE A CA 1
ATOM 894 C C . ILE A 1 113 ? -1.907 -6.574 18.476 1.00 92.81 113 ILE A C 1
ATOM 896 O O . ILE A 1 113 ? -0.786 -6.920 18.119 1.00 92.81 113 ILE A O 1
ATOM 900 N N . ASP A 1 114 ? -2.424 -6.877 19.665 1.00 89.69 114 ASP A N 1
ATOM 901 C CA . ASP A 1 114 ? -1.833 -7.801 20.637 1.00 89.69 114 ASP A CA 1
ATOM 902 C C . ASP A 1 114 ? -2.970 -8.457 21.430 1.00 89.69 114 ASP A C 1
ATOM 904 O O . ASP A 1 114 ? -3.604 -7.829 22.284 1.00 89.69 114 ASP A O 1
ATOM 908 N N . ASN A 1 115 ? -3.291 -9.707 21.082 1.00 92.12 115 ASN A N 1
ATOM 909 C CA . ASN A 1 115 ? -4.437 -10.449 21.616 1.00 92.12 115 ASN A CA 1
ATOM 910 C C . ASN A 1 115 ? -5.777 -9.663 21.547 1.00 92.12 115 ASN A C 1
ATOM 912 O O . ASN A 1 115 ? -6.613 -9.691 22.464 1.00 92.12 115 ASN A O 1
ATOM 916 N N . GLY A 1 116 ? -5.952 -8.923 20.449 1.00 93.44 116 GLY A N 1
ATOM 917 C CA . GLY A 1 116 ? -7.033 -7.968 20.206 1.00 93.44 116 GLY A CA 1
ATOM 918 C C . GLY A 1 116 ? -6.509 -6.587 19.795 1.00 93.44 116 GLY A C 1
ATOM 919 O O . GLY A 1 116 ? -5.307 -6.340 19.765 1.00 93.44 116 GLY A O 1
ATOM 920 N N . LEU A 1 117 ? -7.421 -5.667 19.483 1.00 92.44 117 LEU A N 1
ATOM 921 C CA . LEU A 1 117 ? -7.111 -4.278 19.149 1.00 92.44 117 LEU A CA 1
ATOM 922 C C . LEU A 1 117 ? -6.722 -3.485 20.402 1.00 92.44 117 LEU A C 1
ATOM 924 O O . LEU A 1 117 ? -7.522 -3.336 21.334 1.00 92.44 117 LEU A O 1
ATOM 928 N N . ILE A 1 118 ? -5.511 -2.937 20.399 1.00 88.81 118 ILE A N 1
ATOM 929 C CA . ILE A 1 118 ? -4.981 -2.051 21.430 1.00 88.81 118 ILE A CA 1
ATOM 930 C C . ILE A 1 118 ? -5.625 -0.675 21.273 1.00 88.81 118 ILE A C 1
ATOM 932 O O . ILE A 1 118 ? -5.533 -0.015 20.240 1.00 88.81 118 ILE A O 1
ATOM 936 N N . LEU A 1 119 ? -6.262 -0.217 22.342 1.00 82.50 119 LEU A N 1
ATOM 937 C CA . LEU A 1 119 ? -6.842 1.111 22.472 1.00 82.50 119 LEU A CA 1
ATOM 938 C C . LEU A 1 119 ? -6.256 1.786 23.721 1.00 82.50 119 LEU A C 1
ATOM 940 O O . LEU A 1 119 ? -5.736 1.108 24.613 1.00 82.50 119 LEU A O 1
ATOM 944 N N . PRO A 1 120 ? -6.373 3.117 23.862 1.00 77.50 120 PRO A N 1
ATOM 945 C CA . PRO A 1 120 ? -5.916 3.801 25.067 1.00 77.50 120 PRO A CA 1
ATOM 946 C C . PRO A 1 120 ? -6.530 3.194 26.341 1.00 77.50 120 PRO A C 1
ATOM 948 O O . PRO A 1 120 ? -7.738 3.276 26.573 1.00 77.50 120 PRO A O 1
ATOM 951 N N . GLY A 1 121 ? -5.686 2.558 27.158 1.00 76.94 121 GLY A N 1
ATOM 952 C CA . GLY A 1 121 ? -6.059 1.965 28.445 1.00 76.94 121 GLY A CA 1
ATOM 953 C C . GLY A 1 121 ? -6.855 0.655 28.387 1.00 76.94 121 GLY A C 1
ATOM 954 O O . GLY A 1 121 ? -7.347 0.228 29.432 1.00 76.94 121 GLY A O 1
ATOM 955 N N . LYS A 1 122 ? -7.020 0.015 27.217 1.00 86.12 122 LYS A N 1
ATOM 956 C CA . LYS A 1 122 ? -7.680 -1.302 27.105 1.00 86.12 122 LYS A CA 1
ATOM 957 C C . LYS A 1 122 ? -7.344 -2.035 25.803 1.00 86.12 122 LYS A C 1
ATOM 959 O O . LYS A 1 122 ? -7.100 -1.398 24.789 1.00 86.12 122 LYS A O 1
ATOM 964 N N . THR A 1 123 ? -7.508 -3.354 25.806 1.00 89.56 123 THR A N 1
ATOM 965 C CA . THR A 1 123 ? -7.524 -4.185 24.591 1.00 89.56 123 THR A CA 1
ATOM 966 C C . THR A 1 123 ? -8.946 -4.676 24.329 1.00 89.56 123 THR A C 1
ATOM 968 O O . THR A 1 123 ? -9.649 -5.088 25.258 1.00 89.56 123 THR A O 1
ATOM 971 N N . LEU A 1 124 ? -9.408 -4.599 23.082 1.00 91.19 124 LEU A N 1
ATOM 972 C CA . LEU A 1 124 ? -10.727 -5.069 22.657 1.00 91.19 124 LEU A CA 1
ATOM 973 C C . LEU A 1 124 ? -10.570 -6.237 21.679 1.00 91.19 124 LEU A C 1
ATOM 975 O O . LEU A 1 124 ? -9.827 -6.125 20.717 1.00 91.19 124 LEU A O 1
ATOM 979 N N . GLY A 1 125 ? -11.282 -7.347 21.895 1.00 95.12 125 GLY A N 1
ATOM 980 C CA . GLY A 1 125 ? -11.208 -8.502 20.988 1.00 95.12 125 GLY A CA 1
ATOM 981 C C . GLY A 1 125 ? -11.560 -8.152 19.538 1.00 95.12 125 GLY A C 1
ATOM 982 O O . GLY A 1 125 ? -12.341 -7.223 19.298 1.00 95.12 125 GLY A O 1
ATOM 983 N N . ILE A 1 126 ? -10.996 -8.887 18.578 1.00 96.25 126 ILE A N 1
ATOM 984 C CA . ILE A 1 126 ? -11.132 -8.580 17.147 1.00 96.25 126 ILE A CA 1
ATOM 985 C C . ILE A 1 126 ? -12.593 -8.553 16.690 1.00 96.25 126 ILE A C 1
ATOM 987 O O . ILE A 1 126 ? -13.015 -7.545 16.123 1.00 96.25 126 ILE A O 1
ATOM 991 N N . LYS A 1 127 ? -13.404 -9.567 17.027 1.00 94.25 127 LYS A N 1
ATOM 992 C CA . LYS A 1 127 ? -14.831 -9.605 16.648 1.00 94.25 127 LYS A CA 1
ATOM 993 C C . LYS A 1 127 ? -15.587 -8.371 17.137 1.00 94.25 127 LYS A C 1
ATOM 995 O O . LYS A 1 127 ? -16.298 -7.732 16.374 1.00 94.25 127 LYS A O 1
ATOM 1000 N N . ARG A 1 128 ? -15.360 -7.963 18.390 1.00 86.56 128 ARG A N 1
ATOM 1001 C CA . ARG A 1 128 ? -15.985 -6.754 18.958 1.00 86.56 128 ARG A CA 1
ATOM 1002 C C . ARG A 1 128 ? -15.473 -5.461 18.333 1.00 86.56 128 ARG A C 1
ATOM 1004 O O . ARG A 1 128 ? -16.188 -4.465 18.343 1.00 86.56 128 ARG A O 1
ATOM 1011 N N . SER A 1 129 ? -14.232 -5.451 17.861 1.00 89.31 129 SER A N 1
ATOM 1012 C CA . SER A 1 129 ? -13.645 -4.294 17.185 1.00 89.31 129 SER A CA 1
ATOM 1013 C C . SER A 1 129 ? -14.228 -4.124 15.780 1.00 89.31 129 SER A C 1
ATOM 1015 O O . SER A 1 129 ? -14.498 -2.992 15.388 1.00 89.31 129 SER A O 1
ATOM 1017 N N . LEU A 1 130 ? -14.500 -5.232 15.082 1.00 86.44 130 LEU A N 1
ATOM 1018 C CA . LEU A 1 130 ? -15.209 -5.265 13.797 1.00 86.44 130 LEU A CA 1
ATOM 1019 C C . LEU A 1 130 ? -16.683 -4.864 13.967 1.00 86.44 130 LEU A C 1
ATOM 1021 O O . LEU A 1 130 ? -17.131 -3.891 13.371 1.00 86.44 130 LEU A O 1
ATOM 1025 N N . GLU A 1 131 ? -17.416 -5.527 14.869 1.00 81.31 131 GLU A N 1
ATOM 1026 C CA . GLU A 1 131 ? -18.826 -5.214 15.172 1.00 81.31 131 GLU A CA 1
ATOM 1027 C C . GLU A 1 131 ? -19.014 -3.780 15.699 1.00 81.31 131 GLU A C 1
ATOM 1029 O O . GLU A 1 131 ? -20.046 -3.153 15.480 1.00 81.31 131 GLU A O 1
ATOM 1034 N N . GLY A 1 132 ? -18.016 -3.250 16.414 1.00 69.06 132 GLY A N 1
ATOM 1035 C CA . GLY A 1 132 ? -18.011 -1.884 16.940 1.00 69.06 132 GLY A CA 1
ATOM 1036 C C . GLY A 1 132 ? -17.561 -0.815 15.940 1.00 69.06 132 GLY A C 1
ATOM 1037 O O . GLY A 1 132 ? -17.452 0.352 16.333 1.00 69.06 132 GLY A O 1
ATOM 1038 N N . GLY A 1 133 ? -17.247 -1.206 14.699 1.00 70.50 133 GLY A N 1
ATOM 1039 C CA . GLY A 1 133 ? -16.810 -0.309 13.628 1.00 70.50 133 GLY A CA 1
ATOM 1040 C C . GLY A 1 133 ? -15.464 0.372 13.886 1.00 70.50 133 GLY A C 1
ATOM 1041 O O . GLY A 1 133 ? -15.206 1.435 13.333 1.00 70.50 133 GLY A O 1
ATOM 1042 N N . LEU A 1 134 ? -14.623 -0.185 14.762 1.00 81.56 134 LEU A N 1
ATOM 1043 C CA . LEU A 1 134 ? -13.244 0.277 14.962 1.00 81.56 134 LEU A CA 1
ATOM 1044 C C . LEU A 1 134 ? -12.304 -0.348 13.929 1.00 81.56 134 LEU A C 1
ATOM 1046 O O . LEU A 1 134 ? -11.368 0.310 13.477 1.00 81.56 134 LEU A O 1
ATOM 1050 N N . LEU A 1 135 ? -12.583 -1.602 13.558 1.00 89.50 135 LEU A N 1
ATOM 1051 C CA . LEU A 1 135 ? -11.955 -2.287 12.439 1.00 89.50 135 LEU A CA 1
ATOM 1052 C C . LEU A 1 135 ? -12.931 -2.412 11.269 1.00 89.50 135 LEU A C 1
ATOM 1054 O O . LEU A 1 135 ? -14.114 -2.681 11.471 1.00 89.50 135 LEU A O 1
ATOM 1058 N N . VAL A 1 136 ? -12.422 -2.243 10.053 1.00 86.81 136 VAL A N 1
ATOM 1059 C CA . VAL A 1 136 ? -13.175 -2.462 8.816 1.00 86.81 136 VAL A CA 1
ATOM 1060 C C . VAL A 1 136 ? -13.200 -3.953 8.499 1.00 86.81 136 VAL A C 1
ATOM 1062 O O . VAL A 1 136 ? -12.148 -4.568 8.305 1.00 86.81 136 VAL A O 1
ATOM 1065 N N . ASP A 1 137 ? -14.400 -4.512 8.377 1.00 89.69 137 ASP A N 1
ATOM 1066 C CA . ASP A 1 137 ? -14.603 -5.876 7.895 1.00 89.69 137 ASP A CA 1
ATOM 1067 C C . ASP A 1 137 ? -14.580 -5.906 6.360 1.00 89.69 137 ASP A C 1
ATOM 1069 O O . ASP A 1 137 ? -15.596 -5.761 5.685 1.00 89.69 137 ASP A O 1
ATOM 1073 N N . SER A 1 138 ? -13.377 -6.001 5.799 1.00 87.31 138 SER A N 1
ATOM 1074 C CA . SER A 1 138 ? -13.145 -6.068 4.351 1.00 87.31 138 SER A CA 1
ATOM 1075 C C . SER A 1 138 ? -12.253 -7.263 4.012 1.00 87.31 138 SER A C 1
ATOM 1077 O O . SER A 1 138 ? -11.441 -7.655 4.860 1.00 87.31 138 SER A O 1
ATOM 1079 N N . PRO A 1 139 ? -12.390 -7.872 2.814 1.00 87.50 139 PRO A N 1
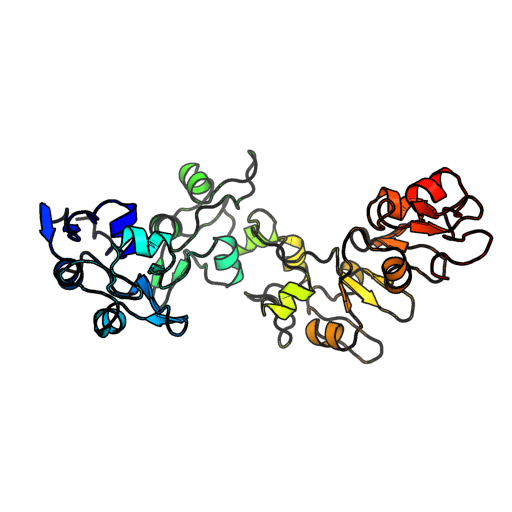ATOM 1080 C CA . PRO A 1 139 ? -11.626 -9.063 2.464 1.00 87.50 139 PRO A CA 1
ATOM 1081 C C . PRO A 1 139 ? -10.126 -8.793 2.539 1.00 87.50 139 PRO A C 1
ATOM 1083 O O . PRO A 1 139 ? -9.611 -7.946 1.821 1.00 87.50 139 PRO A O 1
ATOM 1086 N N . CYS A 1 140 ? -9.410 -9.477 3.420 1.00 92.00 140 CYS A N 1
ATOM 1087 C CA . CYS A 1 140 ? -7.967 -9.278 3.588 1.00 92.00 140 CYS A CA 1
ATOM 1088 C C . CYS A 1 140 ? -7.230 -10.551 4.005 1.00 92.00 140 CYS A C 1
ATOM 1090 O O . CYS A 1 140 ? -6.012 -10.522 4.139 1.00 92.00 140 CYS A O 1
ATOM 1092 N N . LEU A 1 141 ? -7.934 -11.669 4.192 1.00 93.50 141 LEU A N 1
ATOM 1093 C CA . LEU A 1 141 ? -7.349 -12.939 4.604 1.00 93.50 141 LEU A CA 1
ATOM 1094 C C . LEU A 1 141 ? -7.330 -13.914 3.431 1.00 93.50 141 LEU A C 1
ATOM 1096 O O . LEU A 1 141 ? -8.367 -14.170 2.821 1.00 93.50 141 LEU A O 1
ATOM 1100 N N . VAL A 1 142 ? -6.163 -14.476 3.122 1.00 90.19 142 VAL A N 1
ATOM 1101 C CA . VAL A 1 142 ? -6.017 -15.499 2.081 1.00 90.19 142 VAL A CA 1
ATOM 1102 C C . VAL A 1 142 ? -6.501 -16.836 2.627 1.00 90.19 142 VAL A C 1
ATOM 1104 O O . VAL A 1 142 ? -5.886 -17.438 3.510 1.00 90.19 142 VAL A O 1
ATOM 1107 N N . HIS A 1 143 ? -7.613 -17.304 2.075 1.00 87.06 143 HIS A N 1
ATOM 1108 C CA . HIS A 1 143 ? -8.224 -18.587 2.376 1.00 87.06 143 HIS A CA 1
ATOM 1109 C C . HIS A 1 14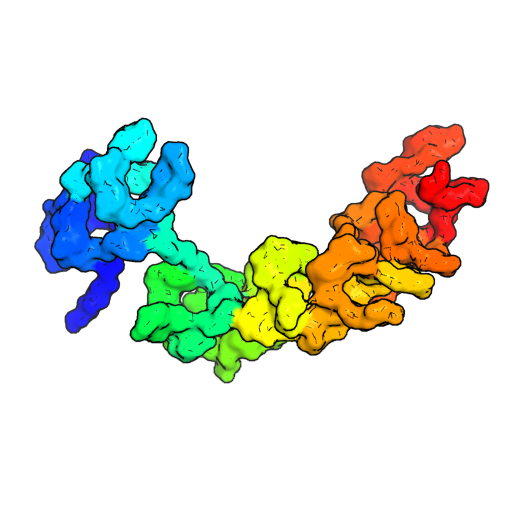3 ? -8.257 -19.477 1.123 1.00 87.06 143 HIS A C 1
ATOM 1111 O O . HIS A 1 143 ? -8.025 -19.019 0.005 1.00 87.06 143 HIS A O 1
ATOM 1117 N N . ASP A 1 144 ? -8.571 -20.762 1.287 1.00 82.62 144 ASP A N 1
ATOM 1118 C CA . ASP A 1 144 ? -8.566 -21.741 0.185 1.00 82.62 144 ASP A CA 1
ATOM 1119 C C . ASP A 1 144 ? -9.610 -21.407 -0.897 1.00 82.62 144 ASP A C 1
ATOM 1121 O O . ASP A 1 144 ? -9.475 -21.785 -2.057 1.00 82.62 144 ASP A O 1
ATOM 1125 N N . SER A 1 145 ? -10.650 -20.667 -0.512 1.00 74.69 145 SER A N 1
ATOM 1126 C CA . SER A 1 145 ? -11.732 -20.169 -1.365 1.00 74.69 145 SER A CA 1
ATOM 1127 C C . SER A 1 145 ? -11.449 -18.792 -1.983 1.00 74.69 145 SER A C 1
ATOM 1129 O O . SER A 1 145 ? -12.329 -18.234 -2.635 1.00 74.69 145 SER A O 1
ATOM 1131 N N . GLY A 1 146 ? -10.255 -18.231 -1.771 1.00 80.88 146 GLY A N 1
ATOM 1132 C CA . GLY A 1 146 ? -9.890 -16.866 -2.153 1.00 80.88 146 GLY A CA 1
ATOM 1133 C C . GLY A 1 146 ? -9.775 -15.923 -0.953 1.00 80.88 146 GLY A C 1
ATOM 1134 O O . GLY A 1 146 ? -9.597 -16.362 0.183 1.00 80.88 146 GLY A O 1
ATOM 1135 N N . LEU A 1 147 ? -9.850 -14.613 -1.206 1.00 86.06 147 LEU A N 1
ATOM 1136 C CA . LEU A 1 147 ? -9.833 -13.601 -0.147 1.00 86.06 147 LEU A CA 1
ATOM 1137 C C . LEU A 1 147 ? -11.167 -13.582 0.602 1.00 86.06 147 LEU A C 1
ATOM 1139 O O . LEU A 1 147 ? -12.220 -13.462 -0.021 1.00 86.06 147 LEU A O 1
ATOM 1143 N N . ILE A 1 148 ? -11.100 -13.646 1.929 1.00 92.25 148 ILE A N 1
ATOM 1144 C CA . ILE A 1 148 ? -12.259 -13.551 2.823 1.00 92.25 148 ILE A CA 1
ATOM 1145 C C . ILE A 1 148 ? -12.077 -12.424 3.843 1.00 92.25 148 ILE A C 1
ATOM 1147 O O . ILE A 1 148 ? -10.965 -11.932 4.079 1.00 92.25 148 ILE A O 1
ATOM 1151 N N . THR A 1 149 ? -13.186 -11.993 4.432 1.00 93.56 149 THR A N 1
ATOM 1152 C CA . THR A 1 149 ? -13.230 -11.001 5.513 1.00 93.56 149 THR A CA 1
ATOM 1153 C C . THR A 1 149 ? -12.839 -11.614 6.868 1.00 93.56 149 THR A C 1
ATOM 1155 O O . THR A 1 149 ? -12.962 -12.828 7.066 1.00 93.56 149 THR A O 1
ATOM 1158 N N . PRO A 1 150 ? -12.385 -10.799 7.837 1.00 96.50 150 PRO A N 1
ATOM 1159 C CA . PRO A 1 150 ? -12.196 -11.242 9.215 1.00 96.50 150 PRO A CA 1
ATOM 1160 C C . PRO A 1 150 ? -13.447 -11.866 9.849 1.00 96.50 150 PRO A C 1
ATOM 1162 O O . PRO A 1 150 ? -13.320 -12.896 10.509 1.00 96.50 150 PRO A O 1
ATOM 1165 N N . LEU A 1 151 ? -14.649 -11.306 9.651 1.00 95.31 151 LEU A N 1
ATOM 1166 C CA . LEU A 1 151 ? -15.873 -11.903 10.204 1.00 95.31 151 LEU A CA 1
ATOM 1167 C C . LEU A 1 151 ? -16.186 -13.269 9.582 1.00 95.31 151 LEU A C 1
ATOM 1169 O O . LEU A 1 151 ? -16.483 -14.201 10.328 1.00 95.31 151 LEU A O 1
ATOM 1173 N N . GLU A 1 152 ? -16.040 -13.434 8.264 1.00 95.62 152 GLU A N 1
ATOM 1174 C CA . GLU A 1 152 ? -16.190 -14.746 7.610 1.00 95.62 152 GLU A CA 1
ATOM 1175 C C . GLU A 1 152 ? -15.177 -15.767 8.144 1.00 95.62 152 GLU A C 1
ATOM 1177 O O . GLU A 1 152 ? -15.532 -16.918 8.401 1.00 95.62 152 GLU A O 1
ATOM 1182 N N . ALA A 1 153 ? -13.922 -15.356 8.354 1.00 97.25 153 ALA A N 1
ATOM 1183 C CA . ALA A 1 153 ? -12.889 -16.224 8.910 1.00 97.25 153 ALA A CA 1
ATOM 1184 C C . ALA A 1 153 ? -13.188 -16.629 10.362 1.00 97.25 153 ALA A C 1
ATOM 1186 O O . ALA A 1 153 ? -12.951 -17.779 10.737 1.00 97.25 153 ALA A O 1
ATOM 1187 N N . ILE A 1 154 ? -13.722 -15.711 11.172 1.00 97.75 154 ILE A N 1
ATOM 1188 C CA . ILE A 1 154 ? -14.121 -15.982 12.559 1.00 97.75 154 ILE A CA 1
ATOM 1189 C C . ILE A 1 154 ? -15.316 -16.934 12.596 1.00 97.75 154 ILE A C 1
ATOM 1191 O O . ILE A 1 154 ? -15.286 -17.936 13.310 1.00 97.75 154 ILE A O 1
ATOM 1195 N N . ASP A 1 155 ? -16.359 -16.647 11.821 1.00 96.31 155 ASP A N 1
ATOM 1196 C CA . ASP A 1 155 ? -17.572 -17.463 11.796 1.00 96.31 155 ASP A CA 1
ATOM 1197 C C . ASP A 1 155 ? -17.301 -18.855 11.190 1.00 96.31 155 ASP A C 1
ATOM 1199 O O . ASP A 1 155 ? -17.896 -19.846 11.618 1.00 96.31 155 ASP A O 1
ATOM 1203 N N . GLY A 1 156 ? -16.339 -18.957 10.266 1.00 94.88 156 GLY A N 1
ATOM 1204 C CA . GLY A 1 156 ? -15.810 -20.216 9.738 1.00 94.88 156 GLY A CA 1
ATOM 1205 C C . GLY A 1 156 ? -14.803 -20.933 10.649 1.00 94.88 156 GLY A C 1
ATOM 1206 O O . GLY A 1 156 ? -14.354 -22.027 10.310 1.00 94.88 156 GLY A O 1
ATOM 1207 N N . GLY A 1 157 ? -14.423 -20.344 11.789 1.00 95.50 157 GLY A N 1
ATOM 1208 C CA . GLY A 1 157 ? -13.469 -20.918 12.746 1.00 95.50 157 GLY A CA 1
ATOM 1209 C C . GLY A 1 157 ? -12.005 -20.918 12.288 1.00 95.50 157 GLY A C 1
ATOM 1210 O O . GLY A 1 157 ? -11.153 -21.504 12.954 1.00 95.50 157 GLY A O 1
ATOM 1211 N N . ALA A 1 158 ? -11.693 -20.264 11.169 1.00 96.44 158 ALA A N 1
ATOM 1212 C CA . ALA A 1 158 ? -10.329 -20.072 10.694 1.00 96.44 158 ALA A CA 1
ATOM 1213 C C . ALA A 1 158 ? -9.591 -18.966 11.465 1.00 96.44 158 ALA A C 1
ATOM 1215 O O . ALA A 1 158 ? -8.371 -18.892 11.368 1.00 96.44 158 ALA A O 1
ATOM 1216 N N . MET A 1 159 ? -10.295 -18.114 12.215 1.00 97.62 159 MET A N 1
ATOM 1217 C CA . MET A 1 159 ? -9.722 -17.009 12.984 1.00 97.62 159 MET A CA 1
ATOM 1218 C C . MET A 1 159 ? -10.274 -16.968 14.413 1.00 97.62 159 MET A C 1
ATOM 1220 O O . MET A 1 159 ? -11.480 -17.112 14.615 1.00 97.62 159 MET A O 1
ATOM 1224 N N . ASP A 1 160 ? -9.419 -16.727 15.407 1.00 98.19 160 ASP A N 1
ATOM 1225 C CA . ASP A 1 160 ? -9.870 -16.516 16.785 1.00 98.19 160 ASP A CA 1
ATOM 1226 C C . ASP A 1 160 ? -10.542 -15.140 16.955 1.00 98.19 160 ASP A C 1
ATOM 1228 O O . ASP A 1 160 ? -10.005 -14.098 16.577 1.00 98.19 160 ASP A O 1
ATOM 1232 N N . ALA A 1 161 ? -11.730 -15.124 17.563 1.00 96.62 161 ALA A N 1
ATOM 1233 C CA . ALA A 1 161 ? -12.545 -13.918 17.713 1.00 96.62 161 ALA A CA 1
ATOM 1234 C C . ALA A 1 161 ? -11.954 -12.876 18.684 1.00 96.62 161 ALA A C 1
ATOM 1236 O O . ALA A 1 161 ? -12.348 -11.704 18.643 1.00 96.62 161 ALA A O 1
ATOM 1237 N N . GLN A 1 162 ? -11.068 -13.291 19.594 1.00 96.12 162 GLN A N 1
ATOM 1238 C CA . GLN A 1 162 ? -10.451 -12.436 20.601 1.00 96.12 162 GLN A CA 1
ATOM 1239 C C . GLN A 1 162 ? -9.064 -11.980 20.150 1.00 96.12 162 GLN A C 1
ATOM 1241 O O . GLN A 1 162 ? -8.863 -10.771 20.030 1.00 96.12 162 GLN A O 1
ATOM 1246 N N . SER A 1 163 ? -8.149 -12.919 19.904 1.00 95.88 163 SER A N 1
ATOM 1247 C CA . SER A 1 163 ? -6.752 -12.634 19.573 1.00 95.88 163 SER A CA 1
ATOM 1248 C C . SER A 1 163 ? -6.570 -12.182 18.131 1.00 95.88 163 SER A C 1
ATOM 1250 O O . SER A 1 163 ? -5.724 -11.334 17.849 1.00 95.88 163 SER A O 1
ATOM 1252 N N . GLY A 1 164 ? -7.400 -12.714 17.235 1.00 95.12 164 GLY A N 1
ATOM 1253 C CA . GLY A 1 164 ? -7.246 -12.572 15.798 1.00 95.12 164 GLY A CA 1
ATOM 1254 C C . GLY A 1 164 ? -6.330 -13.601 15.157 1.00 95.12 164 GLY A C 1
ATOM 1255 O O . GLY A 1 164 ? -6.084 -13.485 13.962 1.00 95.12 164 GLY A O 1
ATOM 1256 N N . ASP A 1 165 ? -5.837 -14.595 15.898 1.00 97.00 165 ASP A N 1
ATOM 1257 C CA . ASP A 1 165 ? -4.964 -15.620 15.323 1.00 97.00 165 ASP A CA 1
ATOM 1258 C C . ASP A 1 165 ? -5.669 -16.313 14.157 1.00 97.00 165 ASP A C 1
ATOM 1260 O O . ASP A 1 165 ? -6.725 -16.925 14.324 1.00 97.00 165 ASP A O 1
ATOM 1264 N N . PHE A 1 166 ? -5.079 -16.220 12.969 1.00 96.38 166 PHE A N 1
ATOM 1265 C CA . PHE A 1 166 ? -5.624 -16.771 11.739 1.00 96.38 166 PHE A CA 1
ATOM 1266 C C . PHE A 1 166 ? -4.909 -18.078 11.413 1.00 96.38 166 PHE A C 1
ATOM 1268 O O . PHE A 1 166 ? -3.690 -18.115 11.273 1.00 96.38 166 PHE A O 1
ATOM 1275 N N . ARG A 1 167 ? -5.656 -19.181 11.327 1.00 94.69 167 ARG A N 1
ATOM 1276 C CA . ARG A 1 167 ? -5.144 -20.546 11.117 1.00 94.69 167 ARG A CA 1
ATOM 1277 C C . ARG A 1 167 ? -4.088 -20.943 12.161 1.00 94.69 167 ARG A C 1
ATOM 1279 O O . ARG A 1 167 ? -3.128 -21.646 11.858 1.00 94.69 167 ARG A O 1
ATOM 1286 N N . GLY A 1 168 ? -4.267 -20.471 13.398 1.00 92.69 168 GLY A N 1
ATOM 1287 C CA . GLY A 1 168 ? -3.324 -20.673 14.505 1.00 92.69 168 GLY A CA 1
ATOM 1288 C C . GLY A 1 168 ? -2.051 -19.822 14.419 1.00 92.69 168 GLY A C 1
ATOM 1289 O O . GLY A 1 168 ? -1.102 -20.073 15.160 1.00 92.69 168 GLY A O 1
ATOM 1290 N N . MET A 1 169 ? -2.012 -18.839 13.517 1.00 93.94 169 MET A N 1
ATOM 1291 C CA . MET A 1 169 ? -0.889 -17.932 13.317 1.00 93.94 169 MET A CA 1
ATOM 1292 C C . MET A 1 169 ? -1.249 -16.510 13.782 1.00 93.94 169 MET A C 1
ATOM 1294 O O . MET A 1 169 ? -2.272 -15.977 13.350 1.00 93.94 169 MET A O 1
ATOM 1298 N N . PRO A 1 170 ? -0.394 -15.865 14.597 1.00 95.19 170 PRO A N 1
ATOM 1299 C CA . PRO A 1 170 ? -0.507 -14.442 14.910 1.00 95.19 170 PRO A CA 1
ATOM 1300 C C . PRO A 1 170 ? -0.560 -13.558 13.660 1.00 95.19 170 PRO A C 1
ATOM 1302 O O . PRO A 1 170 ? 0.077 -13.857 12.647 1.00 95.19 170 PRO A O 1
ATOM 1305 N N . LEU A 1 171 ? -1.321 -12.465 13.720 1.00 93.88 171 LEU A N 1
ATOM 1306 C CA . LEU A 1 171 ? -1.621 -11.643 12.543 1.00 93.88 171 LEU A CA 1
ATOM 1307 C C . LEU A 1 171 ? -0.405 -10.928 11.938 1.00 93.88 171 LEU A C 1
ATOM 1309 O O . LEU A 1 171 ? -0.364 -10.730 10.727 1.00 93.88 171 LEU A O 1
ATOM 1313 N N . ASP A 1 172 ? 0.598 -10.584 12.742 1.00 87.56 172 ASP A N 1
ATOM 1314 C CA . ASP A 1 172 ? 1.889 -10.060 12.277 1.00 87.56 172 ASP A CA 1
ATOM 1315 C C . ASP A 1 172 ? 2.628 -11.087 11.405 1.00 87.56 172 ASP A C 1
ATOM 1317 O O . ASP A 1 172 ? 3.124 -10.770 10.323 1.00 87.56 172 ASP A O 1
ATOM 1321 N N . LYS A 1 173 ? 2.628 -12.354 11.823 1.00 88.56 173 LYS A N 1
ATOM 1322 C CA . LYS A 1 173 ? 3.194 -13.456 11.039 1.00 88.56 173 LYS A CA 1
ATOM 1323 C C . LYS A 1 173 ? 2.345 -13.777 9.817 1.00 88.56 173 LYS A C 1
ATOM 1325 O O . LYS A 1 173 ? 2.909 -14.083 8.766 1.00 88.56 173 LYS A O 1
ATOM 1330 N N . ALA A 1 174 ? 1.020 -13.693 9.938 1.00 91.81 174 ALA A N 1
ATOM 1331 C CA . ALA A 1 174 ? 0.108 -13.875 8.816 1.00 91.81 174 ALA A CA 1
ATOM 1332 C C . ALA A 1 174 ? 0.344 -12.806 7.741 1.00 91.81 174 ALA A C 1
ATOM 1334 O O . ALA A 1 174 ? 0.366 -13.140 6.560 1.00 91.81 174 ALA A O 1
ATOM 1335 N N . LEU A 1 175 ? 0.602 -11.557 8.141 1.00 86.94 175 LEU A N 1
ATOM 1336 C CA . LEU A 1 175 ? 0.971 -10.462 7.244 1.00 86.94 175 LEU A CA 1
ATOM 1337 C C . LEU A 1 175 ? 2.273 -10.764 6.495 1.00 86.94 175 LEU A C 1
ATOM 1339 O O . LEU A 1 175 ? 2.294 -10.757 5.269 1.00 86.94 175 LEU A O 1
ATOM 1343 N N . ILE A 1 176 ? 3.344 -11.103 7.219 1.00 79.38 176 ILE A N 1
ATOM 1344 C CA . ILE A 1 176 ? 4.657 -11.409 6.622 1.00 79.38 176 ILE A CA 1
ATOM 1345 C C . ILE A 1 176 ? 4.581 -12.618 5.679 1.00 79.38 176 ILE A C 1
ATOM 1347 O O . ILE A 1 176 ? 5.229 -12.639 4.637 1.00 79.38 176 ILE A O 1
ATOM 1351 N N . SER A 1 177 ? 3.770 -13.618 6.028 1.00 81.75 177 SER A N 1
ATOM 1352 C CA . SER A 1 177 ? 3.605 -14.846 5.241 1.00 81.75 177 SER A CA 1
ATOM 1353 C C . SER A 1 177 ? 2.620 -14.696 4.073 1.00 81.75 177 SER A C 1
ATOM 1355 O O . SER A 1 177 ? 2.342 -15.682 3.393 1.00 81.75 177 SER A O 1
ATOM 1357 N N . GLY A 1 178 ? 2.054 -13.501 3.857 1.00 81.06 178 GLY A N 1
ATOM 1358 C CA . GLY A 1 178 ? 1.095 -13.224 2.784 1.00 81.06 178 GLY A CA 1
ATOM 1359 C C . GLY A 1 178 ? -0.316 -13.782 3.013 1.00 81.06 178 GLY A C 1
ATOM 1360 O O . GLY A 1 178 ? -1.127 -13.781 2.093 1.00 81.06 178 GLY A O 1
ATOM 1361 N N . PHE A 1 179 ? -0.635 -14.259 4.221 1.00 89.62 179 PHE A N 1
ATOM 1362 C CA . PHE A 1 179 ? -1.984 -14.700 4.595 1.00 89.62 179 PHE A CA 1
ATOM 1363 C C . PHE A 1 179 ? -2.903 -13.549 5.014 1.00 89.62 179 PHE A C 1
ATOM 1365 O O . PHE A 1 179 ? -4.119 -13.705 4.947 1.00 89.62 179 PHE A O 1
ATOM 1372 N N . LEU A 1 180 ? -2.342 -12.412 5.427 1.00 91.19 180 LEU A N 1
ATOM 1373 C CA . LEU A 1 180 ? -3.055 -11.154 5.641 1.00 91.19 180 LEU A CA 1
ATOM 1374 C C . LEU A 1 180 ? -2.531 -10.134 4.628 1.00 91.19 180 LEU A C 1
ATOM 1376 O O . LEU A 1 180 ? -1.336 -9.865 4.599 1.00 91.19 180 LEU A O 1
ATOM 1380 N N . VAL A 1 181 ? -3.410 -9.578 3.801 1.00 85.44 181 VAL A N 1
ATOM 1381 C CA . VAL A 1 181 ? -3.040 -8.754 2.645 1.00 85.44 181 VAL A CA 1
ATOM 1382 C C . VAL A 1 181 ? -3.515 -7.316 2.859 1.00 85.44 181 VAL A C 1
ATOM 1384 O O . VAL A 1 181 ? -4.721 -7.090 3.014 1.00 85.44 181 VAL A O 1
ATOM 1387 N N . PRO A 1 182 ? -2.607 -6.325 2.866 1.00 80.75 182 PRO A N 1
ATOM 1388 C CA . PRO A 1 182 ? -2.973 -4.917 2.834 1.00 80.75 182 PRO A CA 1
ATOM 1389 C C . PRO A 1 182 ? -3.780 -4.590 1.575 1.00 80.75 182 PRO A C 1
ATOM 1391 O O . PRO A 1 182 ? -3.408 -4.959 0.467 1.00 80.75 182 PRO A O 1
ATO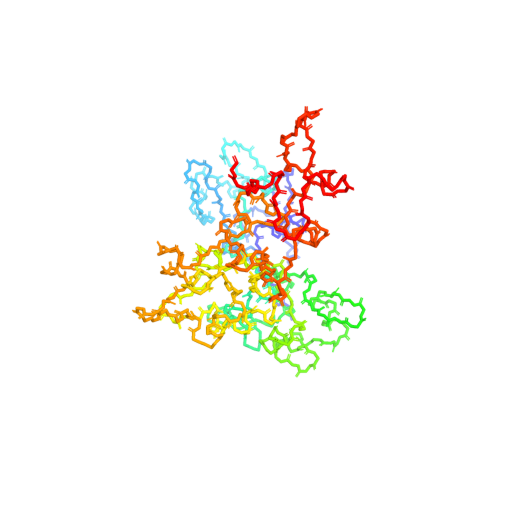M 1394 N N . GLN A 1 183 ? -4.869 -3.840 1.738 1.00 71.56 183 GLN A N 1
ATOM 1395 C CA . GLN A 1 183 ? -5.678 -3.357 0.610 1.00 71.56 183 GLN A CA 1
ATOM 1396 C C . GLN A 1 183 ? -4.942 -2.312 -0.241 1.00 71.56 183 GLN A C 1
ATOM 1398 O O . GLN A 1 183 ? -5.252 -2.129 -1.416 1.00 71.56 183 GLN A O 1
ATOM 1403 N N . LYS A 1 184 ? -3.963 -1.623 0.353 1.00 74.62 184 LYS A N 1
ATOM 1404 C CA . LYS A 1 184 ? -3.115 -0.654 -0.330 1.00 74.62 184 LYS A CA 1
ATOM 1405 C C . LYS A 1 184 ? -1.662 -1.103 -0.254 1.00 74.62 184 LYS A C 1
ATOM 1407 O O . LYS A 1 184 ? -1.108 -1.202 0.839 1.00 74.62 184 LYS A O 1
ATOM 1412 N N . SER A 1 185 ? -1.065 -1.313 -1.421 1.00 83.69 185 SER A N 1
ATOM 1413 C CA . SER A 1 185 ? 0.384 -1.356 -1.571 1.00 83.69 185 SER A CA 1
ATOM 1414 C C . SER A 1 185 ? 0.900 0.065 -1.779 1.00 83.69 185 SER A C 1
ATOM 1416 O O . SER A 1 185 ? 0.250 0.866 -2.456 1.00 83.69 185 SER A O 1
ATOM 1418 N N . PHE A 1 186 ? 2.023 0.402 -1.159 1.00 87.50 186 PHE A N 1
ATOM 1419 C CA . PHE A 1 186 ? 2.688 1.684 -1.346 1.00 87.50 186 PHE A CA 1
ATOM 1420 C C . PHE A 1 186 ? 3.853 1.493 -2.300 1.00 87.50 186 PHE A C 1
ATOM 1422 O O . PHE A 1 186 ? 4.674 0.605 -2.089 1.00 87.50 186 PHE A O 1
ATOM 1429 N N . THR A 1 187 ? 3.995 2.380 -3.277 1.00 92.19 187 THR A N 1
ATOM 1430 C CA . THR A 1 187 ? 5.291 2.527 -3.953 1.00 92.19 187 THR A CA 1
ATOM 1431 C C . THR A 1 187 ? 6.352 3.002 -2.954 1.00 92.19 187 THR A C 1
ATOM 1433 O O . THR A 1 187 ? 6.030 3.599 -1.917 1.00 92.19 187 THR A O 1
ATOM 1436 N N . VAL A 1 188 ? 7.639 2.803 -3.255 1.00 94.12 188 VAL A N 1
ATOM 1437 C CA . VAL A 1 188 ? 8.731 3.266 -2.373 1.00 94.12 188 VAL A CA 1
ATOM 1438 C C . VAL A 1 188 ? 8.630 4.773 -2.109 1.00 94.12 188 VAL A C 1
ATOM 1440 O O . VAL A 1 188 ? 8.793 5.223 -0.971 1.00 94.12 188 VAL A O 1
ATOM 1443 N N . LYS A 1 189 ? 8.286 5.569 -3.127 1.00 91.75 189 LYS A N 1
ATOM 1444 C CA . LYS A 1 189 ? 8.080 7.015 -2.982 1.00 91.75 189 LYS A CA 1
ATOM 1445 C C . LYS A 1 189 ? 6.876 7.353 -2.124 1.00 91.75 189 LYS A C 1
ATOM 1447 O O . LYS A 1 189 ? 6.974 8.237 -1.272 1.00 91.75 189 LYS A O 1
ATOM 1452 N N . GLU A 1 190 ? 5.748 6.680 -2.337 1.00 89.62 190 GLU A N 1
ATOM 1453 C CA . GLU A 1 190 ? 4.560 6.905 -1.522 1.00 89.62 190 GLU A CA 1
ATOM 1454 C C . GLU A 1 190 ? 4.862 6.618 -0.057 1.00 89.62 190 GLU A C 1
ATOM 1456 O O . GLU A 1 190 ? 4.608 7.491 0.766 1.00 89.62 190 GLU A O 1
ATOM 1461 N N . ALA A 1 191 ? 5.485 5.476 0.255 1.00 90.94 191 ALA A N 1
ATOM 1462 C CA . ALA A 1 191 ? 5.840 5.100 1.621 1.00 90.94 191 ALA A CA 1
ATOM 1463 C C . ALA A 1 191 ? 6.728 6.144 2.320 1.00 90.94 191 ALA A C 1
ATOM 1465 O O . ALA A 1 191 ? 6.536 6.428 3.504 1.00 90.94 191 ALA A O 1
ATOM 1466 N N . VAL A 1 192 ? 7.669 6.752 1.589 1.00 91.62 192 VAL A N 1
ATOM 1467 C CA . VAL A 1 192 ? 8.478 7.875 2.086 1.00 91.62 192 VAL A CA 1
ATOM 1468 C C . VAL A 1 192 ? 7.618 9.124 2.296 1.00 91.62 192 VAL A C 1
ATOM 1470 O O . VAL A 1 192 ? 7.695 9.761 3.344 1.00 91.62 192 VAL A O 1
ATOM 1473 N N . SER A 1 193 ? 6.800 9.494 1.308 1.00 85.81 193 SER A N 1
ATOM 1474 C CA . SER A 1 193 ? 6.020 10.740 1.323 1.00 85.81 193 SER A CA 1
ATOM 1475 C C . SER A 1 193 ? 4.884 10.753 2.350 1.00 85.81 193 SER A C 1
ATOM 1477 O O . SER A 1 193 ? 4.538 11.813 2.867 1.00 85.81 193 SER A O 1
ATOM 1479 N N . THR A 1 194 ? 4.324 9.586 2.671 1.00 79.19 194 THR A N 1
ATOM 1480 C CA . THR A 1 194 ? 3.236 9.418 3.644 1.00 79.19 194 THR A CA 1
ATOM 1481 C C . THR A 1 194 ? 3.744 9.120 5.054 1.00 79.19 194 THR A C 1
ATOM 1483 O O . THR A 1 194 ? 2.943 9.037 5.981 1.00 79.19 194 THR A O 1
ATOM 1486 N N . GLY A 1 195 ? 5.063 8.971 5.234 1.00 78.81 195 GLY A N 1
ATOM 1487 C CA . GLY A 1 195 ? 5.683 8.680 6.528 1.00 78.81 195 GLY A CA 1
ATOM 1488 C C . GLY A 1 195 ? 5.507 7.236 7.006 1.00 78.81 195 GLY A C 1
ATOM 1489 O O . GLY A 1 195 ? 5.800 6.946 8.164 1.00 78.81 195 GLY A O 1
ATOM 1490 N N . VAL A 1 196 ? 5.049 6.328 6.135 1.00 81.50 196 VAL A N 1
ATOM 1491 C CA . VAL A 1 196 ? 4.972 4.890 6.440 1.00 81.50 196 VAL A CA 1
ATOM 1492 C C . VAL A 1 196 ? 6.376 4.307 6.609 1.00 81.50 196 VAL A C 1
ATOM 1494 O O . VAL A 1 196 ? 6.570 3.453 7.471 1.00 81.50 196 VAL A O 1
ATOM 1497 N N . TYR A 1 197 ? 7.351 4.794 5.839 1.00 91.25 197 TYR A N 1
ATOM 1498 C CA . TYR A 1 197 ? 8.779 4.544 6.031 1.00 91.25 197 TYR A CA 1
ATOM 1499 C C . TYR A 1 197 ? 9.406 5.611 6.940 1.00 91.25 197 TYR A C 1
ATOM 1501 O O . TYR A 1 197 ? 9.195 6.808 6.744 1.00 91.25 197 TYR A O 1
ATOM 1509 N N . SER A 1 198 ? 10.229 5.187 7.902 1.00 89.94 198 SER A N 1
ATOM 1510 C CA . SER A 1 198 ? 10.967 6.069 8.811 1.00 89.94 198 SER A CA 1
ATOM 1511 C C . SER A 1 198 ? 12.443 6.170 8.395 1.00 89.94 198 SER A C 1
ATOM 1513 O O . SER A 1 198 ? 13.209 5.239 8.648 1.00 89.94 198 SER A O 1
ATOM 1515 N N . PRO A 1 199 ? 12.909 7.319 7.861 1.00 92.38 199 PRO A N 1
ATOM 1516 C CA . PRO A 1 199 ? 14.320 7.532 7.499 1.00 92.38 199 PRO A CA 1
ATOM 1517 C C . PRO A 1 199 ? 15.300 7.343 8.663 1.00 92.38 199 PRO A C 1
ATOM 1519 O O . PRO A 1 199 ? 16.451 6.940 8.492 1.00 92.38 199 PRO A O 1
ATOM 1522 N N . LYS A 1 200 ? 14.831 7.628 9.885 1.00 92.00 200 LYS A N 1
ATOM 1523 C CA . LYS A 1 200 ? 15.636 7.517 11.102 1.00 92.00 200 LYS A CA 1
ATOM 1524 C C . LYS A 1 200 ? 15.983 6.065 11.421 1.00 92.00 200 LYS A C 1
ATOM 1526 O O . LYS A 1 200 ? 17.097 5.792 11.856 1.00 92.00 200 LYS A O 1
ATOM 1531 N N . THR A 1 201 ? 15.026 5.158 11.252 1.00 89.38 201 THR A N 1
ATOM 1532 C CA . THR A 1 201 ? 15.181 3.743 11.618 1.00 89.38 201 THR A CA 1
ATOM 1533 C C . THR A 1 201 ? 15.456 2.848 10.416 1.00 89.38 201 THR A C 1
ATOM 1535 O O . THR A 1 201 ? 15.981 1.763 10.614 1.00 89.38 201 THR A O 1
ATOM 1538 N N . GLY A 1 202 ? 15.115 3.285 9.199 1.00 90.19 202 GLY A N 1
ATOM 1539 C CA . GLY A 1 202 ? 15.136 2.454 7.992 1.00 90.19 202 GLY A CA 1
ATOM 1540 C C . GLY A 1 202 ? 14.001 1.424 7.930 1.00 90.19 202 GLY A C 1
ATOM 1541 O O . GLY A 1 202 ? 13.962 0.586 7.039 1.00 90.19 202 GLY A O 1
ATOM 1542 N N . LEU A 1 203 ? 13.060 1.488 8.873 1.00 88.19 203 LEU A N 1
ATOM 1543 C CA . LEU A 1 203 ? 11.951 0.545 8.993 1.00 88.19 203 LEU A CA 1
ATOM 1544 C C . LEU A 1 203 ? 10.636 1.195 8.570 1.00 88.19 203 LEU A C 1
ATOM 1546 O O . LEU A 1 203 ? 10.461 2.414 8.660 1.00 88.19 203 LEU A O 1
ATOM 1550 N N . PHE A 1 204 ? 9.699 0.353 8.167 1.00 86.06 204 PHE A N 1
ATOM 1551 C CA . PHE A 1 204 ? 8.312 0.712 7.936 1.00 86.06 204 PHE A CA 1
ATOM 1552 C C . PHE A 1 204 ? 7.547 0.743 9.266 1.00 86.06 204 PHE A C 1
ATOM 1554 O O . PHE A 1 204 ? 8.042 0.312 10.316 1.00 86.06 204 PHE A O 1
ATOM 1561 N N . SER A 1 205 ? 6.335 1.290 9.225 1.00 73.88 205 SER A N 1
ATOM 1562 C CA . SER A 1 205 ? 5.415 1.332 10.363 1.00 73.88 205 SER A CA 1
ATOM 1563 C C . SER A 1 205 ? 5.321 -0.042 11.035 1.00 73.88 205 SER A C 1
ATOM 1565 O O . SER A 1 205 ? 5.344 -1.069 10.361 1.00 73.88 205 SER A O 1
ATOM 1567 N N . GLY A 1 206 ? 5.318 -0.051 12.371 1.00 67.06 206 GLY A N 1
ATOM 1568 C CA . GLY A 1 206 ? 5.333 -1.293 13.156 1.00 67.06 206 GLY A CA 1
ATOM 1569 C C . GLY A 1 206 ? 6.698 -1.971 13.269 1.00 67.06 206 GLY A C 1
ATOM 1570 O O . GLY A 1 206 ? 6.780 -3.066 13.812 1.00 67.06 206 GLY A O 1
ATOM 1571 N N . GLY A 1 207 ? 7.777 -1.340 12.792 1.00 74.56 207 GLY A N 1
ATOM 1572 C CA . GLY A 1 207 ? 9.123 -1.920 12.846 1.00 74.56 207 GLY A CA 1
ATOM 1573 C C . GLY A 1 207 ? 9.372 -2.980 11.771 1.00 74.56 207 GLY A C 1
ATOM 1574 O O . GLY A 1 207 ? 10.252 -3.821 11.928 1.00 74.56 207 GLY A O 1
ATOM 1575 N N . ILE A 1 208 ? 8.598 -2.943 10.688 1.00 80.94 208 ILE A N 1
ATOM 1576 C CA . ILE A 1 208 ? 8.674 -3.893 9.579 1.00 80.94 208 ILE A CA 1
ATOM 1577 C C . ILE A 1 208 ? 9.906 -3.573 8.716 1.00 80.94 208 ILE A C 1
ATOM 1579 O O . ILE A 1 208 ? 10.143 -2.416 8.364 1.00 80.94 208 ILE A O 1
ATOM 1583 N N . THR A 1 209 ? 10.701 -4.587 8.367 1.00 90.94 209 THR A N 1
ATOM 1584 C CA . THR A 1 209 ? 11.854 -4.426 7.464 1.00 90.94 209 THR A CA 1
ATOM 1585 C C . THR A 1 209 ? 11.399 -4.259 6.015 1.00 90.94 209 THR A C 1
ATOM 1587 O O . THR A 1 209 ? 10.276 -4.615 5.653 1.00 90.94 209 THR A O 1
ATOM 1590 N N . THR A 1 210 ? 12.273 -3.753 5.145 1.00 93.12 210 THR A N 1
ATOM 1591 C CA . THR A 1 210 ? 11.960 -3.627 3.711 1.00 93.12 210 THR A CA 1
ATOM 1592 C C . THR A 1 210 ? 11.637 -4.992 3.092 1.00 93.12 210 THR A C 1
ATOM 1594 O O . THR A 1 210 ? 10.709 -5.094 2.294 1.00 93.12 210 THR A O 1
ATOM 1597 N N . ASN A 1 211 ? 12.330 -6.061 3.507 1.00 90.62 211 ASN A N 1
ATOM 1598 C CA . ASN A 1 211 ? 12.052 -7.422 3.042 1.00 90.62 211 ASN A CA 1
ATOM 1599 C C . ASN A 1 211 ? 10.614 -7.849 3.366 1.00 90.62 211 ASN A C 1
ATOM 1601 O O . ASN A 1 211 ? 9.868 -8.280 2.488 1.00 90.62 211 ASN A O 1
ATOM 1605 N N . ALA A 1 212 ? 10.223 -7.694 4.632 1.00 83.12 212 ALA A N 1
ATOM 1606 C CA . ALA A 1 212 ? 8.898 -8.061 5.107 1.00 83.12 212 ALA A CA 1
ATOM 1607 C C . ALA A 1 212 ? 7.804 -7.187 4.471 1.00 83.12 212 ALA A C 1
ATOM 1609 O O . ALA A 1 212 ? 6.729 -7.690 4.148 1.00 83.12 212 ALA A O 1
ATOM 1610 N N . ALA A 1 213 ? 8.081 -5.902 4.231 1.00 86.75 213 ALA A N 1
ATOM 1611 C CA . ALA A 1 213 ? 7.155 -5.005 3.547 1.00 86.75 213 ALA A CA 1
ATOM 1612 C C . ALA A 1 213 ? 6.895 -5.444 2.092 1.00 86.75 213 ALA A C 1
ATOM 1614 O O . ALA A 1 213 ? 5.748 -5.443 1.655 1.00 86.75 213 ALA A O 1
ATOM 1615 N N . ILE A 1 214 ? 7.925 -5.888 1.362 1.00 88.75 214 ILE A N 1
ATOM 1616 C CA . ILE A 1 214 ? 7.761 -6.428 0.000 1.00 88.75 214 ILE A CA 1
ATOM 1617 C C . ILE A 1 214 ? 6.985 -7.752 0.034 1.00 88.75 214 ILE A C 1
ATOM 1619 O O . ILE A 1 214 ? 6.037 -7.935 -0.723 1.00 88.75 214 ILE A O 1
ATOM 1623 N N . GLN A 1 215 ? 7.356 -8.678 0.925 1.00 83.62 215 GLN A N 1
ATOM 1624 C CA . GLN A 1 215 ? 6.732 -10.009 1.001 1.00 83.62 215 GLN A CA 1
ATOM 1625 C C . GLN A 1 215 ? 5.255 -9.965 1.408 1.00 83.62 215 GLN A C 1
ATOM 1627 O O . GLN A 1 215 ? 4.453 -10.738 0.891 1.00 83.62 215 GLN A O 1
ATOM 1632 N N . SER A 1 216 ? 4.891 -9.041 2.297 1.00 72.06 216 SER A N 1
ATOM 1633 C CA . SER A 1 216 ? 3.503 -8.831 2.731 1.00 72.06 216 SER A CA 1
ATOM 1634 C C . SER A 1 216 ? 2.654 -8.037 1.732 1.00 72.06 216 SER A C 1
ATOM 1636 O O . SER A 1 216 ? 1.469 -7.826 1.974 1.00 72.06 216 SER A O 1
ATOM 1638 N N . GLY A 1 217 ? 3.239 -7.561 0.625 1.00 79.50 217 GLY A N 1
ATOM 1639 C CA . GLY A 1 217 ? 2.559 -6.702 -0.347 1.00 79.50 217 GLY A CA 1
ATOM 1640 C C . GLY A 1 217 ? 2.326 -5.265 0.135 1.00 79.50 217 GLY A C 1
ATOM 1641 O O . GLY A 1 217 ? 1.680 -4.487 -0.565 1.00 79.50 217 GLY A O 1
ATOM 1642 N N . LEU A 1 218 ? 2.860 -4.884 1.301 1.00 82.56 218 LEU A N 1
ATOM 1643 C CA . LEU A 1 218 ? 2.828 -3.509 1.808 1.00 82.56 218 LEU A CA 1
ATOM 1644 C C . LEU A 1 218 ? 3.614 -2.550 0.903 1.00 82.56 218 LEU A C 1
ATOM 1646 O O . LEU A 1 218 ? 3.194 -1.412 0.705 1.00 82.56 218 LEU A O 1
ATOM 1650 N N . LEU A 1 219 ? 4.751 -3.003 0.379 1.00 90.31 219 LEU A N 1
ATOM 1651 C CA . LEU A 1 219 ? 5.621 -2.227 -0.496 1.00 90.31 219 LEU A CA 1
ATOM 1652 C C . LEU A 1 219 ? 5.623 -2.836 -1.897 1.00 90.31 219 LEU A C 1
ATOM 1654 O O . LEU A 1 219 ? 6.011 -3.992 -2.060 1.00 90.31 219 LEU A O 1
ATOM 1658 N N . ASP A 1 220 ? 5.264 -2.030 -2.889 1.00 91.56 220 ASP A N 1
ATOM 1659 C CA . ASP A 1 220 ? 5.474 -2.315 -4.302 1.00 91.56 220 ASP A CA 1
ATOM 1660 C C . ASP A 1 220 ? 6.761 -1.613 -4.772 1.00 91.56 220 ASP A C 1
ATOM 1662 O O . ASP A 1 220 ? 6.799 -0.383 -4.896 1.00 91.56 220 ASP A O 1
ATOM 1666 N N . PRO A 1 221 ? 7.852 -2.362 -5.001 1.00 93.06 221 PRO A N 1
ATOM 1667 C CA . PRO A 1 221 ? 9.102 -1.803 -5.497 1.00 93.06 221 PRO A CA 1
ATOM 1668 C C . PRO A 1 221 ? 9.199 -1.791 -7.032 1.00 93.06 221 PRO A C 1
ATOM 1670 O O . PRO A 1 221 ? 10.216 -1.343 -7.558 1.00 93.06 221 PRO A O 1
ATOM 1673 N N . ASP A 1 222 ? 8.205 -2.305 -7.765 1.00 91.56 222 ASP A N 1
ATOM 1674 C CA . ASP A 1 222 ? 8.333 -2.616 -9.198 1.00 91.56 222 ASP A CA 1
ATOM 1675 C C . ASP A 1 222 ? 8.411 -1.370 -10.091 1.00 91.56 222 ASP A C 1
ATOM 1677 O O . ASP A 1 222 ? 8.850 -1.449 -11.242 1.00 91.56 222 ASP A O 1
ATOM 1681 N N . THR A 1 223 ? 8.009 -0.211 -9.569 1.00 87.50 223 THR A N 1
ATOM 1682 C CA . THR A 1 223 ? 8.140 1.088 -10.241 1.00 87.50 223 THR A CA 1
ATOM 1683 C C . THR A 1 223 ? 9.407 1.836 -9.843 1.00 87.50 223 THR A C 1
ATOM 1685 O O . THR A 1 223 ? 9.634 2.934 -10.339 1.00 87.50 223 THR A O 1
ATOM 1688 N N . THR A 1 224 ? 10.228 1.296 -8.943 1.00 93.50 224 THR A N 1
ATOM 1689 C CA . THR A 1 224 ? 11.350 2.024 -8.352 1.00 93.50 224 THR A CA 1
ATOM 1690 C C . THR A 1 224 ? 12.691 1.553 -8.923 1.00 93.50 224 THR A C 1
ATOM 1692 O O . THR A 1 224 ? 13.054 0.380 -8.836 1.00 93.50 224 THR A O 1
ATOM 1695 N N . ILE A 1 225 ? 13.448 2.500 -9.481 1.00 94.56 225 ILE A N 1
ATOM 1696 C CA . ILE A 1 225 ? 14.771 2.297 -10.084 1.00 94.56 225 ILE A CA 1
ATOM 1697 C C . ILE A 1 225 ? 15.853 2.900 -9.204 1.00 94.56 225 ILE A C 1
ATOM 1699 O O . ILE A 1 225 ? 15.682 3.992 -8.655 1.00 94.56 225 ILE A O 1
ATOM 1703 N N . ILE A 1 226 ? 16.989 2.214 -9.119 1.00 94.19 226 ILE A N 1
ATOM 1704 C CA . ILE A 1 226 ? 18.202 2.718 -8.485 1.00 94.19 226 ILE A CA 1
ATOM 1705 C C . ILE A 1 226 ? 19.202 3.089 -9.578 1.00 94.19 226 ILE A C 1
ATOM 1707 O O . ILE A 1 226 ? 19.566 2.266 -10.413 1.00 94.19 226 ILE A O 1
ATOM 1711 N N . ARG A 1 227 ? 19.659 4.342 -9.572 1.00 91.88 227 ARG A N 1
ATOM 1712 C CA . ARG A 1 227 ? 20.699 4.837 -10.475 1.00 91.88 227 ARG A CA 1
ATOM 1713 C C . ARG A 1 227 ? 22.066 4.556 -9.867 1.00 91.88 227 ARG A C 1
ATOM 1715 O O . ARG A 1 227 ? 22.412 5.140 -8.835 1.00 91.88 227 ARG A O 1
ATOM 1722 N N . THR A 1 228 ? 22.856 3.706 -10.513 1.00 88.44 228 THR A N 1
ATOM 1723 C CA . THR A 1 228 ? 24.245 3.442 -10.121 1.00 88.44 228 THR A CA 1
ATOM 1724 C C . THR A 1 228 ? 25.212 3.936 -11.192 1.00 88.44 228 THR A C 1
ATOM 1726 O O . THR A 1 228 ? 24.817 4.421 -12.253 1.00 88.44 228 THR A O 1
ATOM 1729 N N . THR A 1 229 ? 26.511 3.891 -10.894 1.00 85.50 229 THR A N 1
ATOM 1730 C CA . THR A 1 229 ? 27.547 4.247 -11.875 1.00 85.50 229 THR A CA 1
ATOM 1731 C C . THR A 1 229 ? 27.687 3.212 -12.984 1.00 85.50 229 THR A C 1
ATOM 1733 O O . THR A 1 229 ? 28.177 3.556 -14.056 1.00 85.50 229 THR A O 1
ATOM 1736 N N . ASP A 1 230 ? 27.263 1.974 -12.727 1.00 84.62 230 ASP A N 1
ATOM 1737 C CA . ASP A 1 230 ? 27.405 0.844 -13.647 1.00 84.62 230 ASP A CA 1
ATOM 1738 C C . ASP A 1 230 ? 26.142 0.630 -14.500 1.00 84.62 230 ASP A C 1
ATOM 1740 O O . ASP A 1 230 ? 26.171 -0.092 -15.497 1.00 84.62 230 ASP A O 1
ATOM 1744 N N . GLY A 1 231 ? 25.048 1.310 -14.150 1.00 86.50 231 GLY A N 1
ATOM 1745 C CA . GLY A 1 231 ? 23.787 1.290 -14.875 1.00 86.50 231 GLY A CA 1
ATOM 1746 C C . GLY A 1 231 ? 22.588 1.426 -13.938 1.00 86.50 231 GLY A C 1
ATOM 1747 O O . GLY A 1 231 ? 22.743 1.676 -12.742 1.00 86.50 231 GLY A O 1
ATOM 1748 N N . PRO A 1 232 ? 21.369 1.299 -14.468 1.00 92.75 232 PRO A N 1
ATOM 1749 C CA . PRO A 1 232 ? 20.192 1.170 -13.630 1.00 92.75 232 PRO A CA 1
ATOM 1750 C C . PRO A 1 232 ? 20.139 -0.215 -12.986 1.00 92.75 232 PRO A C 1
ATOM 1752 O O . PRO A 1 232 ? 20.477 -1.219 -13.612 1.00 92.75 232 PRO A O 1
ATOM 1755 N N . GLU A 1 233 ? 19.667 -0.264 -11.746 1.00 93.56 233 GLU A N 1
ATOM 1756 C CA . GLU A 1 233 ? 19.425 -1.492 -10.994 1.00 93.56 233 GLU A CA 1
ATOM 1757 C C . GLU A 1 233 ? 18.008 -1.503 -10.411 1.00 93.56 233 GLU A C 1
ATOM 1759 O O . GLU A 1 233 ? 17.376 -0.457 -10.212 1.00 93.56 233 GLU A O 1
ATOM 1764 N N . SER A 1 234 ? 17.489 -2.705 -10.146 1.00 93.00 234 SER A N 1
ATOM 1765 C CA . SER A 1 234 ? 16.169 -2.861 -9.547 1.00 93.00 234 SER A CA 1
ATOM 1766 C C . SER A 1 234 ? 16.232 -2.550 -8.053 1.00 93.00 234 SER A C 1
ATOM 1768 O O . SER A 1 234 ? 17.198 -2.896 -7.367 1.00 93.00 234 SER A O 1
ATOM 1770 N N . PHE A 1 235 ? 15.169 -1.958 -7.504 1.00 94.75 235 PHE A N 1
ATOM 1771 C CA . PHE A 1 235 ? 15.099 -1.735 -6.060 1.00 94.75 235 PHE A CA 1
ATOM 1772 C C . PHE A 1 235 ? 15.241 -3.038 -5.257 1.00 94.75 235 PHE A C 1
ATOM 1774 O O . PHE A 1 235 ? 15.867 -3.051 -4.198 1.00 94.75 235 PHE A O 1
ATOM 1781 N N . LYS A 1 236 ? 14.693 -4.151 -5.768 1.00 92.19 236 LYS A N 1
ATOM 1782 C CA . LYS A 1 236 ? 14.753 -5.461 -5.104 1.00 92.19 236 LYS A CA 1
ATOM 1783 C C . LYS A 1 236 ? 16.174 -6.011 -5.001 1.00 92.19 236 LYS A C 1
ATOM 1785 O O . LYS A 1 236 ? 16.406 -6.832 -4.112 1.00 92.19 236 LYS A O 1
ATOM 1790 N N . ASP A 1 237 ? 17.082 -5.604 -5.879 1.00 90.25 237 ASP A N 1
ATOM 1791 C CA . ASP A 1 237 ? 18.438 -6.146 -5.921 1.00 90.25 237 ASP A CA 1
ATOM 1792 C C . ASP A 1 237 ? 19.428 -5.287 -5.130 1.00 90.25 237 ASP A C 1
ATOM 1794 O O . ASP A 1 237 ? 20.255 -5.848 -4.411 1.00 90.25 237 ASP A O 1
ATOM 1798 N N . SER A 1 238 ? 19.319 -3.954 -5.185 1.00 91.56 238 SER A N 1
ATOM 1799 C CA . SER A 1 238 ? 20.310 -3.071 -4.542 1.00 91.56 238 SER A CA 1
ATOM 1800 C C . SER A 1 238 ? 19.906 -2.533 -3.168 1.00 91.56 238 SER A C 1
ATOM 1802 O O . SER A 1 238 ? 20.775 -2.067 -2.427 1.00 91.56 238 SER A O 1
ATOM 1804 N N . ALA A 1 239 ? 18.620 -2.551 -2.800 1.00 93.81 239 ALA A N 1
ATOM 1805 C CA . ALA A 1 239 ? 18.210 -2.098 -1.473 1.00 93.81 239 ALA A CA 1
ATOM 1806 C C . ALA A 1 239 ? 18.572 -3.124 -0.393 1.00 93.81 239 ALA A C 1
ATOM 1808 O O . ALA A 1 239 ? 18.229 -4.304 -0.501 1.00 93.81 239 ALA A O 1
ATOM 1809 N N . ASP A 1 240 ? 19.200 -2.668 0.695 1.00 95.50 240 ASP A N 1
ATOM 1810 C CA . ASP A 1 240 ? 19.367 -3.492 1.887 1.00 95.50 240 ASP A CA 1
ATOM 1811 C C . ASP A 1 240 ? 17.993 -3.718 2.518 1.00 95.50 240 ASP A C 1
ATOM 1813 O O . ASP A 1 240 ? 17.337 -2.800 3.026 1.00 95.50 240 ASP A O 1
ATOM 1817 N N . LYS A 1 241 ? 17.546 -4.972 2.459 1.00 91.44 241 LYS A N 1
ATOM 1818 C CA . LYS A 1 241 ? 16.187 -5.338 2.835 1.00 91.44 241 LYS A CA 1
ATOM 1819 C C . LYS A 1 241 ? 15.979 -5.387 4.350 1.00 91.44 241 LYS A C 1
ATOM 1821 O O . LYS A 1 241 ? 14.830 -5.337 4.789 1.00 91.44 241 LYS A O 1
ATOM 1826 N N . GLU A 1 242 ? 17.055 -5.443 5.131 1.00 92.06 242 GLU A N 1
ATOM 1827 C CA . GLU A 1 242 ? 17.023 -5.487 6.593 1.00 92.06 242 GLU A CA 1
ATOM 1828 C C . GLU A 1 242 ? 17.173 -4.089 7.191 1.00 92.06 242 GLU A C 1
ATOM 1830 O O . GLU A 1 242 ? 16.395 -3.701 8.062 1.00 92.06 242 GLU A O 1
ATOM 1835 N N . THR A 1 243 ? 18.131 -3.302 6.694 1.00 94.00 243 THR A N 1
ATOM 1836 C CA . THR A 1 243 ? 18.380 -1.944 7.205 1.00 94.00 243 THR A CA 1
ATOM 1837 C C . THR A 1 243 ? 17.519 -0.878 6.531 1.00 94.00 243 THR A C 1
ATOM 1839 O O . THR A 1 243 ? 17.405 0.226 7.062 1.00 94.00 243 THR A O 1
ATOM 1842 N N . GLY A 1 244 ? 16.917 -1.186 5.376 1.00 94.56 244 GLY A N 1
ATOM 1843 C CA . GLY A 1 244 ? 16.110 -0.254 4.587 1.00 94.56 244 GLY A CA 1
ATOM 1844 C C . GLY A 1 244 ? 16.904 0.950 4.101 1.00 94.56 244 GLY A C 1
ATOM 1845 O O . GLY A 1 244 ? 16.453 2.092 4.229 1.00 94.56 244 GLY A O 1
ATOM 1846 N N . ARG A 1 245 ? 18.108 0.695 3.584 1.00 96.50 245 ARG A N 1
ATOM 1847 C CA . ARG A 1 245 ? 19.044 1.698 3.064 1.00 96.50 245 ARG A CA 1
ATOM 1848 C C . ARG A 1 245 ? 19.583 1.283 1.700 1.00 96.50 245 ARG A C 1
ATOM 1850 O O . ARG A 1 245 ? 19.558 0.111 1.337 1.00 96.50 245 ARG A O 1
ATOM 1857 N N . ILE A 1 246 ? 20.078 2.258 0.947 1.00 95.38 246 ILE A N 1
ATOM 1858 C CA . ILE A 1 246 ? 20.795 2.041 -0.311 1.00 95.38 246 ILE A CA 1
ATOM 1859 C C . ILE A 1 246 ? 22.276 2.315 -0.082 1.00 95.38 246 ILE A C 1
ATOM 1861 O O . ILE A 1 246 ? 22.650 3.423 0.315 1.00 95.38 246 ILE A O 1
ATOM 1865 N N . ALA A 1 247 ? 23.121 1.328 -0.366 1.00 92.75 247 ALA A N 1
ATOM 1866 C CA . ALA A 1 247 ? 24.562 1.517 -0.373 1.00 92.75 247 ALA A CA 1
ATOM 1867 C C . ALA A 1 247 ? 24.981 2.333 -1.605 1.00 92.75 247 ALA A C 1
ATOM 1869 O O . ALA A 1 247 ? 24.592 2.041 -2.732 1.00 92.75 247 ALA A O 1
ATOM 1870 N N . THR A 1 248 ? 25.802 3.361 -1.398 1.00 90.38 248 THR A N 1
ATOM 1871 C CA . THR A 1 248 ? 26.408 4.141 -2.484 1.00 90.38 248 THR A CA 1
ATOM 1872 C C . THR A 1 248 ? 27.910 4.271 -2.261 1.00 90.38 248 THR A C 1
ATOM 1874 O O . THR A 1 248 ? 28.409 4.078 -1.151 1.00 90.38 248 THR A O 1
ATOM 1877 N N . GLN A 1 249 ? 28.647 4.712 -3.284 1.00 86.69 249 GLN A N 1
ATOM 1878 C CA . GLN A 1 249 ? 30.081 5.012 -3.152 1.00 86.69 249 GLN A CA 1
ATOM 1879 C C . GLN A 1 249 ? 30.389 6.069 -2.073 1.00 86.69 249 GLN A C 1
ATOM 1881 O O . GLN A 1 249 ? 31.505 6.133 -1.566 1.00 86.69 249 GLN A O 1
ATOM 1886 N N . LYS A 1 250 ? 29.409 6.914 -1.723 1.00 86.62 250 LYS A N 1
ATOM 1887 C CA . LYS A 1 250 ? 29.537 7.981 -0.717 1.00 86.62 250 LYS A CA 1
ATOM 1888 C C . LYS A 1 250 ? 28.999 7.571 0.661 1.00 86.62 250 LYS A C 1
ATOM 1890 O O . LYS A 1 250 ? 28.863 8.432 1.527 1.00 86.62 250 LYS A O 1
ATOM 1895 N N . GLY A 1 251 ? 28.691 6.289 0.854 1.00 91.19 251 GLY A N 1
ATOM 1896 C CA . GLY A 1 251 ? 28.060 5.745 2.054 1.00 91.19 251 GLY A CA 1
ATOM 1897 C C . GLY A 1 251 ? 26.601 5.358 1.827 1.00 91.19 251 GLY A C 1
ATOM 1898 O O . GLY A 1 251 ? 26.091 5.403 0.707 1.00 91.19 251 GLY A O 1
ATOM 1899 N N . GLU A 1 252 ? 25.929 4.961 2.898 1.00 94.94 252 GLU A N 1
ATOM 1900 C CA . GLU A 1 252 ? 24.530 4.543 2.850 1.00 94.94 252 GLU A CA 1
ATOM 1901 C C . GLU A 1 252 ? 23.576 5.734 2.901 1.00 94.94 252 GLU A C 1
ATOM 1903 O O . GLU A 1 252 ? 23.807 6.709 3.618 1.00 94.94 252 GLU A O 1
ATOM 1908 N N . LEU A 1 253 ? 22.478 5.629 2.160 1.00 96.38 253 LEU A N 1
ATOM 1909 C CA . LEU A 1 253 ? 21.386 6.594 2.157 1.00 96.38 253 LEU A CA 1
ATOM 1910 C C . LEU A 1 253 ? 20.098 5.906 2.598 1.00 96.38 253 LEU A C 1
ATOM 1912 O O . LEU A 1 253 ? 19.821 4.782 2.185 1.00 96.38 253 LEU A O 1
ATOM 1916 N N . ASP A 1 254 ? 19.282 6.584 3.401 1.00 96.75 254 ASP A N 1
ATOM 1917 C CA . ASP A 1 254 ? 17.877 6.189 3.544 1.00 96.75 254 ASP A CA 1
ATOM 1918 C C . ASP A 1 254 ? 17.091 6.515 2.259 1.00 96.75 254 ASP A C 1
A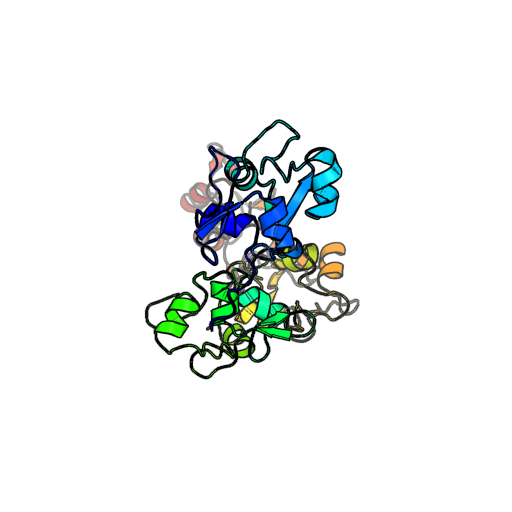TOM 1920 O O . ASP A 1 254 ? 17.549 7.288 1.410 1.00 96.75 254 ASP A O 1
ATOM 1924 N N . PHE A 1 255 ? 15.891 5.951 2.103 1.00 96.19 255 PHE A N 1
ATOM 1925 C CA . PHE A 1 255 ? 15.110 6.130 0.873 1.00 96.19 255 PHE A CA 1
ATOM 1926 C C . PHE A 1 255 ? 14.721 7.594 0.615 1.00 96.19 255 PHE A C 1
ATOM 1928 O O . PHE A 1 255 ? 14.711 8.030 -0.535 1.00 96.19 255 PHE A O 1
ATOM 1935 N N . SER A 1 256 ? 14.473 8.395 1.659 1.00 95.38 256 SER A N 1
ATOM 1936 C CA . SER A 1 256 ? 14.150 9.822 1.509 1.00 95.38 256 SER A CA 1
ATOM 1937 C C . SER A 1 256 ? 15.341 10.622 0.989 1.00 95.38 256 SER A C 1
ATOM 1939 O O . SER A 1 256 ? 15.207 11.447 0.080 1.00 95.38 256 SER A O 1
ATOM 1941 N N . GLU A 1 257 ? 16.529 10.373 1.538 1.00 96.00 257 GLU A N 1
ATOM 1942 C CA . GLU A 1 257 ? 17.767 10.959 1.034 1.00 96.00 257 GLU A CA 1
ATOM 1943 C C . GLU A 1 257 ? 18.087 10.517 -0.387 1.00 96.00 257 GLU A C 1
ATOM 1945 O O . GLU A 1 257 ? 18.505 11.345 -1.201 1.00 96.00 257 GLU A O 1
ATOM 1950 N N . ALA A 1 258 ? 17.873 9.240 -0.690 1.00 95.94 258 ALA A N 1
ATOM 1951 C CA . ALA A 1 258 ? 18.148 8.675 -1.997 1.00 95.94 258 ALA A CA 1
ATOM 1952 C C . ALA A 1 258 ? 17.248 9.290 -3.085 1.00 95.94 258 ALA A C 1
ATOM 1954 O O . ALA A 1 258 ? 17.765 9.668 -4.137 1.00 95.94 258 ALA A O 1
ATOM 1955 N N . PHE A 1 259 ? 15.956 9.523 -2.817 1.00 94.25 259 PHE A N 1
ATOM 1956 C CA . PHE A 1 259 ? 15.087 10.293 -3.721 1.00 94.25 259 PHE A CA 1
ATOM 1957 C C . PHE A 1 259 ? 15.577 11.731 -3.909 1.00 94.25 259 PHE A C 1
ATOM 1959 O O . PHE A 1 259 ? 15.705 12.208 -5.035 1.00 94.25 259 PHE A O 1
ATOM 1966 N N . ARG A 1 260 ? 15.901 12.432 -2.814 1.00 93.50 260 ARG A N 1
ATOM 1967 C CA . ARG A 1 260 ? 16.344 13.838 -2.868 1.00 93.50 260 ARG A CA 1
ATOM 1968 C C . ARG A 1 260 ? 17.642 14.017 -3.655 1.00 93.50 260 ARG A C 1
ATOM 1970 O O . ARG A 1 260 ? 17.845 15.054 -4.278 1.00 93.50 260 ARG A O 1
ATOM 1977 N N . LYS A 1 261 ? 18.529 13.023 -3.592 1.00 93.75 261 LYS A N 1
ATOM 1978 C CA . LYS A 1 261 ? 19.811 12.997 -4.309 1.00 93.75 261 LYS A CA 1
ATOM 1979 C C . LYS A 1 261 ? 19.700 12.416 -5.723 1.00 93.75 261 LYS A C 1
ATOM 1981 O O . LYS A 1 261 ? 20.710 12.380 -6.415 1.00 93.75 261 LYS A O 1
ATOM 1986 N N . GLY A 1 262 ? 18.517 11.960 -6.142 1.00 91.75 262 GLY A N 1
ATOM 1987 C CA . GLY A 1 262 ? 18.315 11.322 -7.443 1.00 91.75 262 GLY A CA 1
ATOM 1988 C C . GLY A 1 262 ? 18.990 9.954 -7.575 1.00 91.75 262 GLY A C 1
ATOM 1989 O O . GLY A 1 262 ? 19.224 9.502 -8.688 1.00 91.75 262 GLY A O 1
ATOM 1990 N N . VAL A 1 263 ? 19.312 9.287 -6.466 1.00 94.44 263 VAL A N 1
ATOM 1991 C CA . VAL A 1 263 ? 19.808 7.900 -6.481 1.00 94.44 263 VAL A CA 1
ATOM 1992 C C . VAL A 1 263 ? 18.660 6.926 -6.734 1.00 94.44 263 VAL A C 1
ATOM 1994 O O . VAL A 1 263 ? 18.857 5.925 -7.405 1.00 94.44 263 VAL A O 1
ATOM 1997 N N . ILE A 1 264 ? 17.458 7.238 -6.243 1.00 94.00 264 ILE A N 1
ATOM 1998 C CA . ILE A 1 264 ? 16.237 6.476 -6.529 1.00 94.00 264 ILE A CA 1
ATOM 1999 C C . ILE A 1 264 ? 15.297 7.317 -7.398 1.00 94.00 264 ILE A C 1
ATOM 2001 O O . ILE A 1 264 ? 15.202 8.537 -7.220 1.00 94.00 264 ILE A O 1
ATOM 2005 N N . ALA A 1 265 ? 14.589 6.662 -8.315 1.00 91.50 265 ALA A N 1
ATOM 2006 C CA . ALA A 1 265 ? 13.550 7.247 -9.150 1.00 91.50 265 ALA A CA 1
ATOM 2007 C C . ALA A 1 265 ? 12.310 6.357 -9.209 1.00 91.50 265 ALA A C 1
ATOM 2009 O O . ALA A 1 265 ? 12.422 5.138 -9.124 1.00 91.50 265 ALA A O 1
ATOM 2010 N N . ASP A 1 266 ? 11.150 6.976 -9.417 1.00 90.69 266 ASP A N 1
ATOM 2011 C CA . ASP A 1 266 ? 9.948 6.249 -9.818 1.00 90.69 266 ASP A CA 1
ATOM 2012 C C . ASP A 1 266 ? 9.761 6.342 -11.325 1.00 90.69 266 ASP A C 1
ATOM 2014 O O . ASP A 1 266 ? 9.864 7.425 -11.913 1.00 90.69 266 ASP A O 1
ATOM 2018 N N . LEU A 1 267 ? 9.407 5.210 -11.916 1.00 88.38 267 LEU A N 1
ATOM 2019 C CA . LEU A 1 267 ? 9.128 5.061 -13.325 1.00 88.38 267 LEU A CA 1
ATOM 2020 C C . LEU A 1 267 ? 7.695 4.537 -13.516 1.00 88.38 267 LEU A C 1
ATOM 2022 O O . LEU A 1 267 ? 7.381 3.435 -13.058 1.00 88.38 267 LEU A O 1
ATOM 2026 N N . PRO A 1 268 ? 6.809 5.297 -14.185 1.00 86.44 268 PRO A N 1
ATOM 2027 C CA . PRO A 1 268 ? 5.478 4.808 -14.519 1.00 86.44 268 PRO A CA 1
ATOM 2028 C C . PRO A 1 268 ? 5.567 3.633 -15.498 1.00 86.44 268 PRO A C 1
ATOM 2030 O O . PRO A 1 268 ? 6.458 3.589 -16.344 1.00 86.44 268 PRO A O 1
ATOM 2033 N N . ARG A 1 269 ? 4.607 2.706 -15.420 1.00 87.94 269 ARG A N 1
ATOM 2034 C CA . ARG A 1 269 ? 4.427 1.650 -16.421 1.00 87.94 269 ARG A CA 1
ATOM 2035 C C . ARG A 1 269 ? 3.073 1.770 -17.128 1.00 87.94 269 ARG A C 1
ATOM 2037 O O . ARG A 1 269 ? 2.057 1.854 -16.437 1.00 87.94 269 ARG A O 1
ATOM 2044 N N . PRO A 1 270 ? 3.041 1.716 -18.470 1.00 92.38 270 PRO A N 1
ATOM 2045 C CA . PRO A 1 270 ? 4.205 1.733 -19.358 1.00 92.38 270 PRO A CA 1
ATOM 2046 C C . PRO A 1 270 ? 4.924 3.097 -19.330 1.00 92.38 270 PRO A C 1
ATOM 2048 O O . PRO A 1 270 ? 4.289 4.140 -19.178 1.00 92.38 270 PRO A O 1
ATOM 2051 N N . ALA A 1 271 ? 6.251 3.092 -19.471 1.00 91.69 271 ALA A N 1
ATOM 2052 C CA . ALA A 1 271 ? 7.056 4.309 -19.531 1.00 91.69 271 ALA A CA 1
ATOM 2053 C C . ALA A 1 271 ? 7.072 4.885 -20.953 1.00 91.69 271 ALA A C 1
ATOM 2055 O O . ALA A 1 271 ? 7.107 4.144 -21.937 1.00 91.69 271 ALA A O 1
ATOM 2056 N N . GLY A 1 272 ? 7.115 6.211 -21.084 1.00 90.50 272 GLY A N 1
ATOM 2057 C CA . GLY A 1 272 ? 7.432 6.836 -22.371 1.00 90.50 272 GLY A CA 1
ATOM 2058 C C . GLY A 1 272 ? 8.872 6.519 -22.791 1.00 90.50 272 GLY A C 1
ATOM 2059 O O . GLY A 1 272 ? 9.745 6.376 -21.935 1.00 90.50 272 GLY A O 1
ATOM 2060 N N . ILE A 1 273 ? 9.141 6.440 -24.099 1.00 87.75 273 ILE A N 1
ATOM 2061 C CA . ILE A 1 273 ? 10.458 6.009 -24.600 1.00 87.75 273 ILE A CA 1
ATOM 2062 C C . ILE A 1 273 ? 11.625 6.859 -24.084 1.00 87.75 273 ILE A C 1
ATOM 2064 O O . ILE A 1 273 ? 12.657 6.306 -23.728 1.00 87.75 273 ILE A O 1
ATOM 2068 N N . VAL A 1 274 ? 11.463 8.183 -23.996 1.00 86.12 274 VAL A N 1
ATOM 2069 C CA . VAL A 1 274 ? 12.531 9.088 -23.538 1.00 86.12 274 VAL A CA 1
ATOM 2070 C C . VAL A 1 274 ? 12.920 8.755 -22.100 1.00 86.12 274 VAL A C 1
ATOM 2072 O O . VAL A 1 274 ? 14.087 8.506 -21.819 1.00 86.12 274 VAL A O 1
ATOM 2075 N N . GLN A 1 275 ? 11.929 8.647 -21.215 1.00 89.06 275 GLN A N 1
ATOM 2076 C CA . GLN A 1 275 ? 12.162 8.316 -19.814 1.00 89.06 275 GLN A CA 1
ATOM 2077 C C . GLN A 1 275 ? 12.704 6.887 -19.655 1.00 89.06 275 GLN A C 1
ATOM 2079 O O . GLN A 1 275 ? 13.594 6.654 -18.849 1.00 89.06 275 GLN A O 1
ATOM 2084 N N . ALA A 1 276 ? 12.227 5.926 -20.452 1.00 90.81 276 ALA A N 1
ATOM 2085 C CA . ALA A 1 276 ? 12.782 4.574 -20.450 1.00 90.81 276 ALA A CA 1
ATOM 2086 C C . ALA A 1 276 ? 14.259 4.556 -20.884 1.00 90.81 276 ALA A C 1
ATOM 2088 O O . ALA A 1 276 ? 15.067 3.846 -20.291 1.00 90.81 276 ALA A O 1
ATOM 2089 N N . CYS A 1 277 ? 14.635 5.356 -21.883 1.00 87.94 277 CYS A N 1
ATOM 2090 C CA . CYS A 1 277 ? 16.025 5.503 -22.309 1.00 87.94 277 CYS A CA 1
ATOM 2091 C C . CYS A 1 277 ? 16.906 6.159 -21.238 1.00 87.94 277 CYS A C 1
ATOM 2093 O O . CYS A 1 277 ? 18.073 5.803 -21.114 1.00 87.94 277 CYS A O 1
ATOM 2095 N N . GLU A 1 278 ? 16.374 7.110 -20.473 1.00 87.81 278 GLU A N 1
ATOM 2096 C CA . GLU A 1 278 ? 17.114 7.775 -19.395 1.00 87.81 278 GLU A CA 1
ATOM 2097 C C . GLU A 1 278 ? 17.278 6.885 -18.158 1.00 87.81 278 GLU A C 1
ATOM 2099 O O . GLU A 1 278 ? 18.340 6.883 -17.539 1.00 87.81 278 GLU A O 1
ATOM 2104 N N . GLU A 1 279 ? 16.236 6.131 -17.803 1.00 91.00 279 GLU A N 1
ATOM 2105 C CA . GLU A 1 279 ? 16.165 5.434 -16.517 1.00 91.00 279 GLU A CA 1
ATOM 2106 C C . GLU A 1 279 ? 16.474 3.939 -16.596 1.00 91.00 279 GLU A C 1
ATOM 2108 O O . GLU A 1 279 ? 16.851 3.359 -15.587 1.00 91.00 279 GLU A O 1
ATOM 2113 N N . LEU A 1 280 ? 16.290 3.287 -17.748 1.00 91.69 280 LEU A N 1
ATOM 2114 C CA . LEU A 1 280 ? 16.370 1.822 -17.859 1.00 91.69 280 LEU A CA 1
ATOM 2115 C C . LEU A 1 280 ? 17.418 1.324 -18.852 1.00 91.69 280 LEU A C 1
ATOM 2117 O O . LEU A 1 280 ? 17.801 0.154 -18.780 1.00 91.69 280 LEU A O 1
ATOM 2121 N N . LEU A 1 281 ? 17.853 2.160 -19.796 1.00 90.00 281 LEU A N 1
ATOM 2122 C CA . LEU A 1 281 ? 18.777 1.739 -20.843 1.00 90.00 281 LEU A CA 1
ATOM 2123 C C . LEU A 1 281 ? 20.192 1.560 -20.287 1.00 90.00 281 LEU A C 1
ATOM 2125 O O . LEU A 1 281 ? 20.801 2.466 -19.722 1.00 90.00 281 LEU A O 1
ATOM 2129 N N . THR A 1 282 ? 20.735 0.371 -20.495 1.00 88.56 282 THR A N 1
ATOM 2130 C CA . THR A 1 282 ? 22.091 -0.002 -20.091 1.00 88.56 282 THR A CA 1
ATOM 2131 C C . THR A 1 282 ? 23.126 0.375 -21.149 1.00 88.56 282 THR A C 1
ATOM 2133 O O . THR A 1 282 ? 22.812 0.556 -22.327 1.00 88.56 282 THR A O 1
ATOM 2136 N N . GLY A 1 283 ? 24.407 0.389 -20.763 1.00 82.69 283 GLY A N 1
ATOM 2137 C CA . GLY A 1 283 ? 25.519 0.619 -21.696 1.00 82.69 283 GLY A CA 1
ATOM 2138 C C . GLY A 1 283 ? 25.649 -0.426 -22.817 1.00 82.69 283 GLY A C 1
ATOM 2139 O O . GLY A 1 283 ? 26.331 -0.170 -23.806 1.00 82.69 283 GLY A O 1
ATOM 2140 N N . ILE A 1 284 ? 24.983 -1.581 -22.688 1.00 82.69 284 ILE A N 1
ATOM 2141 C CA . ILE A 1 284 ? 24.930 -2.638 -23.712 1.00 82.69 284 ILE A CA 1
ATOM 2142 C C . ILE A 1 284 ? 23.683 -2.555 -24.611 1.00 82.69 284 ILE A C 1
ATOM 2144 O O . ILE A 1 284 ? 23.502 -3.413 -25.471 1.00 82.69 284 ILE A O 1
ATOM 2148 N N . GLY A 1 285 ? 22.835 -1.535 -24.436 1.00 83.44 285 GLY A N 1
ATOM 2149 C CA . GLY A 1 285 ? 21.673 -1.282 -25.293 1.00 83.44 285 GLY A CA 1
ATOM 2150 C C . GLY A 1 285 ? 20.398 -2.042 -24.916 1.00 83.44 285 GLY A C 1
ATOM 2151 O O . GLY A 1 285 ? 19.452 -2.040 -25.692 1.00 83.44 285 GLY A O 1
ATOM 2152 N N . LEU A 1 286 ? 20.353 -2.679 -23.742 1.00 90.25 286 LEU A N 1
ATOM 2153 C CA . LEU A 1 286 ? 19.156 -3.356 -23.226 1.00 90.25 286 LEU A CA 1
ATOM 2154 C C . LEU A 1 286 ? 18.480 -2.530 -22.130 1.00 90.25 286 LEU A C 1
ATOM 2156 O O . LEU A 1 286 ? 19.158 -1.794 -21.413 1.00 90.25 286 LEU A O 1
ATOM 2160 N N . PHE A 1 287 ? 17.172 -2.698 -21.967 1.00 92.81 287 PHE A N 1
ATOM 2161 C CA . PHE A 1 287 ? 16.359 -2.052 -20.939 1.00 92.81 287 PHE A CA 1
ATOM 2162 C C . PHE A 1 287 ? 16.198 -2.967 -19.727 1.00 92.81 287 PHE A C 1
ATOM 2164 O O . PHE A 1 287 ? 15.777 -4.112 -19.869 1.00 92.81 287 PHE A O 1
ATOM 2171 N N . LEU A 1 288 ? 16.489 -2.471 -18.530 1.00 93.31 288 LEU A N 1
ATOM 2172 C CA . LEU A 1 288 ? 16.173 -3.192 -17.301 1.00 93.31 288 LEU A CA 1
ATOM 2173 C C . LEU A 1 288 ? 14.651 -3.223 -17.064 1.00 93.31 288 LEU A C 1
ATOM 2175 O O . LEU A 1 288 ? 14.014 -2.177 -16.978 1.00 93.31 288 LEU A O 1
ATOM 2179 N N . ASP A 1 289 ? 14.072 -4.408 -16.875 1.00 93.81 289 ASP A N 1
ATOM 2180 C CA . ASP A 1 289 ? 12.761 -4.577 -16.246 1.00 93.81 289 ASP A CA 1
ATOM 2181 C C . ASP A 1 289 ? 12.956 -4.649 -14.712 1.00 93.81 289 ASP A C 1
ATOM 2183 O O . ASP A 1 289 ? 13.413 -5.674 -14.201 1.00 93.81 289 ASP A O 1
ATOM 2187 N N . PRO A 1 290 ? 12.589 -3.611 -13.935 1.00 90.56 290 PRO A N 1
ATOM 2188 C CA . PRO A 1 290 ? 12.784 -3.601 -12.478 1.00 90.56 290 PRO A CA 1
ATOM 2189 C C . PRO A 1 290 ? 11.929 -4.587 -11.678 1.00 90.56 290 PRO A C 1
ATOM 2191 O O . PRO A 1 290 ? 12.247 -4.876 -10.527 1.00 90.56 290 PRO A O 1
ATOM 2194 N N . ARG A 1 291 ? 10.847 -5.117 -12.255 1.00 89.44 291 ARG A N 1
ATOM 2195 C CA . ARG A 1 291 ? 9.991 -6.101 -11.581 1.00 89.44 291 ARG A CA 1
ATOM 2196 C C . ARG A 1 291 ? 10.694 -7.450 -11.517 1.00 89.44 291 ARG A C 1
ATOM 2198 O O . ARG A 1 291 ? 10.600 -8.142 -10.498 1.00 89.44 291 ARG A O 1
ATOM 2205 N N . THR A 1 292 ? 11.350 -7.822 -12.617 1.00 89.31 292 THR A N 1
ATOM 2206 C CA . THR A 1 292 ? 11.977 -9.138 -12.807 1.00 89.31 292 THR A CA 1
ATOM 2207 C C . THR A 1 292 ? 13.499 -9.118 -12.673 1.00 89.31 292 THR A C 1
ATOM 2209 O O . THR A 1 292 ? 14.094 -10.187 -12.568 1.00 89.31 292 THR A O 1
ATOM 2212 N N . GLY A 1 293 ? 14.133 -7.941 -12.722 1.00 88.56 293 GLY A N 1
ATOM 2213 C CA . GLY A 1 293 ? 15.590 -7.788 -12.798 1.00 88.56 293 GLY A CA 1
ATOM 2214 C C . GLY A 1 293 ? 16.183 -8.203 -14.152 1.00 88.56 293 GLY A C 1
ATOM 2215 O O . GLY A 1 293 ? 17.398 -8.328 -14.288 1.00 88.56 293 GLY A O 1
ATOM 2216 N N . SER A 1 294 ? 15.342 -8.472 -15.157 1.00 91.94 294 SER A N 1
ATOM 2217 C CA . SER A 1 294 ? 15.779 -8.967 -16.468 1.00 91.94 294 SER A CA 1
ATOM 2218 C C . SER A 1 294 ? 16.102 -7.826 -17.426 1.00 91.94 294 SER A C 1
ATOM 2220 O O . SER A 1 294 ? 15.493 -6.764 -17.363 1.00 91.94 294 SER A O 1
ATOM 2222 N N . TYR A 1 295 ? 17.016 -8.070 -18.363 1.00 92.50 295 TYR A N 1
ATOM 2223 C CA . TYR A 1 295 ? 17.344 -7.124 -19.427 1.00 92.50 295 TYR A CA 1
ATOM 2224 C C . TYR A 1 295 ? 16.587 -7.484 -20.702 1.00 92.50 295 TYR A C 1
ATOM 2226 O O . TYR 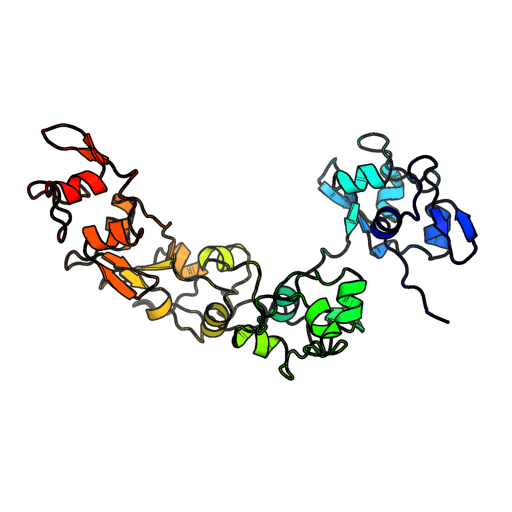A 1 295 ? 16.707 -8.602 -21.200 1.00 92.50 295 TYR A O 1
ATOM 2234 N N . LEU A 1 296 ? 15.817 -6.531 -21.214 1.00 93.50 296 LEU A N 1
ATOM 2235 C CA . LEU A 1 296 ? 14.937 -6.676 -22.363 1.00 93.50 296 LEU A CA 1
ATOM 2236 C C . LEU A 1 296 ? 15.468 -5.881 -23.554 1.00 93.50 296 LEU A C 1
ATOM 2238 O O . LEU A 1 296 ? 15.987 -4.772 -23.417 1.00 93.50 296 LEU A O 1
ATOM 2242 N N . THR A 1 297 ? 15.279 -6.427 -24.746 1.00 92.62 297 THR A N 1
ATOM 2243 C CA . THR A 1 297 ? 15.352 -5.650 -25.988 1.00 92.62 297 THR A CA 1
ATOM 2244 C C . THR A 1 297 ? 14.208 -4.631 -26.044 1.00 92.62 297 THR A C 1
ATOM 2246 O O . THR A 1 297 ? 13.239 -4.721 -25.289 1.00 92.62 297 THR A O 1
ATOM 2249 N N . LEU A 1 298 ? 14.274 -3.656 -26.953 1.00 91.31 298 LEU A N 1
ATOM 2250 C CA . LEU A 1 298 ? 13.199 -2.672 -27.108 1.00 91.31 298 LEU A CA 1
ATOM 2251 C C . LEU A 1 298 ? 11.858 -3.326 -27.483 1.00 91.31 298 LEU A C 1
ATOM 2253 O O . LEU A 1 298 ? 10.810 -2.935 -26.973 1.00 91.31 298 LEU A O 1
ATOM 2257 N N . ASP A 1 299 ? 11.885 -4.325 -28.367 1.00 91.81 299 ASP A N 1
ATOM 2258 C CA . ASP A 1 299 ? 10.678 -5.053 -28.777 1.00 91.81 299 ASP A CA 1
ATOM 2259 C C . ASP A 1 299 ? 10.063 -5.847 -27.614 1.00 91.81 299 ASP A C 1
ATOM 2261 O O . ASP A 1 299 ? 8.848 -5.814 -27.413 1.00 91.81 299 ASP A O 1
ATOM 2265 N N . GLU A 1 300 ? 10.891 -6.507 -26.801 1.00 94.38 300 GLU A N 1
ATOM 2266 C CA . GLU A 1 300 ? 10.437 -7.177 -25.576 1.00 94.38 300 GLU A CA 1
ATOM 2267 C C . GLU A 1 300 ? 9.887 -6.173 -24.561 1.00 94.38 300 GLU A C 1
ATOM 2269 O O . GLU A 1 300 ? 8.804 -6.385 -24.027 1.00 94.38 300 GLU A O 1
ATOM 2274 N N . ALA A 1 301 ? 10.562 -5.041 -24.350 1.00 93.94 301 ALA A N 1
ATOM 2275 C CA . ALA A 1 301 ? 10.113 -4.001 -23.431 1.00 93.94 301 ALA A CA 1
ATOM 2276 C C . ALA A 1 301 ? 8.746 -3.410 -23.831 1.00 93.94 301 ALA A C 1
ATOM 2278 O O . ALA A 1 301 ? 7.909 -3.141 -22.968 1.00 93.94 301 ALA A O 1
ATOM 2279 N N . VAL A 1 302 ? 8.473 -3.248 -25.130 1.00 94.50 302 VAL A N 1
ATOM 2280 C CA . VAL A 1 302 ? 7.148 -2.829 -25.616 1.00 94.50 302 VAL A CA 1
ATOM 2281 C C . VAL A 1 302 ? 6.101 -3.931 -25.418 1.00 94.50 302 VAL A C 1
ATOM 2283 O O . VAL A 1 302 ? 4.982 -3.647 -24.988 1.00 94.50 302 VAL A O 1
ATOM 2286 N N . LYS A 1 303 ? 6.441 -5.196 -25.694 1.00 94.12 303 LYS A N 1
ATOM 2287 C CA . LYS A 1 303 ? 5.524 -6.339 -25.517 1.00 94.12 303 LYS A CA 1
ATOM 2288 C C . LYS A 1 303 ? 5.151 -6.579 -24.055 1.00 94.12 303 LYS A C 1
ATOM 2290 O O . LYS A 1 303 ? 3.983 -6.827 -23.768 1.00 94.12 303 LYS A O 1
ATOM 2295 N N . GLU A 1 304 ? 6.115 -6.447 -23.151 1.00 93.44 304 GLU A N 1
ATOM 2296 C CA . GLU A 1 304 ? 5.946 -6.588 -21.699 1.00 93.44 304 GLU A CA 1
ATOM 2297 C C . GLU A 1 304 ? 5.326 -5.343 -21.041 1.00 93.44 304 GLU A C 1
ATOM 2299 O O . GLU A 1 304 ? 5.229 -5.270 -19.815 1.00 93.44 304 GLU A O 1
ATOM 2304 N N . GLN A 1 305 ? 4.904 -4.352 -21.841 1.00 93.50 305 GLN A N 1
ATOM 2305 C CA . GLN A 1 305 ? 4.326 -3.086 -21.374 1.00 93.50 305 GLN A CA 1
ATOM 2306 C C . GLN A 1 305 ? 5.246 -2.324 -20.402 1.00 93.50 305 GLN A C 1
ATOM 2308 O O . GLN A 1 305 ? 4.787 -1.544 -19.568 1.00 93.50 305 GLN A O 1
ATOM 2313 N N . LEU A 1 306 ? 6.559 -2.540 -20.505 1.00 92.75 306 LEU A N 1
ATOM 2314 C CA . LEU A 1 306 ? 7.563 -1.719 -19.836 1.00 92.75 306 LEU A CA 1
ATOM 2315 C C . LEU A 1 306 ? 7.646 -0.348 -20.515 1.00 92.75 306 LEU A C 1
ATOM 2317 O O . LEU A 1 306 ? 7.732 0.667 -19.830 1.00 92.75 306 LEU A O 1
ATOM 2321 N N . ILE A 1 307 ? 7.560 -0.322 -21.849 1.00 94.06 307 ILE A N 1
ATOM 2322 C CA . ILE A 1 307 ? 7.608 0.886 -22.682 1.00 94.06 307 ILE A CA 1
ATOM 2323 C C . ILE A 1 307 ? 6.301 1.032 -23.463 1.00 94.06 307 ILE A C 1
ATOM 2325 O O . ILE A 1 307 ? 5.786 0.068 -24.031 1.00 94.06 307 ILE A O 1
ATOM 2329 N N . ASP A 1 308 ? 5.767 2.250 -23.520 1.00 94.50 308 ASP A N 1
ATOM 2330 C CA . ASP A 1 308 ? 4.515 2.548 -24.206 1.00 94.50 308 ASP A CA 1
ATOM 2331 C C . ASP A 1 308 ? 4.727 2.569 -25.721 1.00 94.50 308 ASP A C 1
ATOM 2333 O O . ASP A 1 308 ? 5.064 3.593 -26.314 1.00 94.50 308 ASP A O 1
ATOM 2337 N N . GLY A 1 309 ? 4.516 1.428 -26.372 1.00 91.69 309 GLY A N 1
ATOM 2338 C CA . GLY A 1 309 ? 4.597 1.333 -27.828 1.00 91.69 309 GLY A CA 1
ATOM 2339 C C . GLY A 1 309 ? 3.418 1.960 -28.578 1.00 91.69 309 GLY A C 1
ATOM 2340 O O . GLY A 1 309 ? 3.534 2.190 -29.783 1.00 91.69 309 GLY A O 1
ATOM 2341 N N . ILE A 1 310 ? 2.289 2.207 -27.906 1.00 92.00 310 ILE A N 1
ATOM 2342 C CA . ILE A 1 310 ? 1.033 2.630 -28.541 1.00 92.00 310 ILE A CA 1
ATOM 2343 C C . ILE A 1 310 ? 0.992 4.150 -28.664 1.00 92.00 310 ILE A C 1
ATOM 2345 O O . ILE A 1 310 ? 0.664 4.662 -29.734 1.00 92.00 310 ILE A O 1
ATOM 2349 N N . ASN A 1 311 ? 1.340 4.865 -27.593 1.00 90.12 311 ASN A N 1
ATOM 2350 C CA . ASN A 1 311 ? 1.295 6.327 -27.563 1.00 90.12 311 ASN A CA 1
ATOM 2351 C C . ASN A 1 311 ? 2.646 6.978 -27.883 1.00 90.12 311 ASN A C 1
ATOM 2353 O O . ASN A 1 311 ? 2.688 8.176 -28.161 1.00 90.12 311 ASN A O 1
ATOM 2357 N N . THR A 1 312 ? 3.746 6.217 -27.889 1.00 89.44 312 THR A N 1
ATOM 2358 C CA . THR A 1 312 ? 5.025 6.725 -28.398 1.00 89.44 312 THR A CA 1
ATOM 2359 C C . THR A 1 312 ? 4.965 6.836 -29.916 1.00 89.44 312 THR A C 1
ATOM 2361 O O . THR A 1 312 ? 4.718 5.849 -30.611 1.00 89.44 312 THR A O 1
ATOM 2364 N N . LEU A 1 313 ? 5.232 8.035 -30.430 1.00 88.62 313 LEU A N 1
ATOM 2365 C CA . LEU A 1 313 ? 5.296 8.328 -31.857 1.00 88.62 313 LEU A CA 1
ATOM 2366 C C . LEU A 1 313 ? 6.749 8.368 -32.333 1.00 88.62 313 LEU A C 1
ATOM 2368 O O . LEU A 1 313 ? 7.626 8.867 -31.634 1.00 88.62 313 LEU A O 1
ATOM 2372 N N . VAL A 1 314 ? 6.980 7.843 -33.530 1.00 85.81 314 VAL A N 1
ATOM 2373 C CA . VAL A 1 314 ? 8.274 7.791 -34.207 1.00 85.81 314 VAL A CA 1
ATOM 2374 C C . VAL A 1 314 ? 8.116 8.427 -35.579 1.00 85.81 314 VAL A C 1
ATOM 2376 O O . VAL A 1 314 ? 7.276 8.002 -36.381 1.00 85.81 314 VAL A O 1
ATOM 2379 N N . ASP A 1 315 ? 8.944 9.428 -35.861 1.00 84.88 315 ASP A N 1
ATOM 2380 C CA . ASP A 1 315 ? 9.005 10.047 -37.177 1.00 84.88 315 ASP A CA 1
ATOM 2381 C C . ASP A 1 315 ? 9.807 9.172 -38.141 1.00 84.88 315 ASP A C 1
ATOM 2383 O O . ASP A 1 315 ? 10.948 8.788 -37.891 1.00 84.88 315 ASP A O 1
ATOM 2387 N N . THR A 1 316 ? 9.190 8.838 -39.273 1.00 80.38 316 THR A N 1
ATOM 2388 C CA . THR A 1 316 ? 9.830 8.082 -40.353 1.00 80.38 316 THR A CA 1
ATOM 2389 C C . THR A 1 316 ? 9.755 8.881 -41.653 1.00 80.38 316 THR A C 1
ATOM 2391 O O . THR A 1 316 ? 8.888 9.749 -41.790 1.00 80.38 316 THR A O 1
ATOM 2394 N N . PRO A 1 317 ? 10.574 8.570 -42.676 1.00 78.75 317 PRO A N 1
ATOM 2395 C CA . PRO A 1 317 ? 10.458 9.230 -43.979 1.00 78.75 317 PRO A CA 1
ATOM 2396 C C . PRO A 1 317 ? 9.088 9.062 -44.649 1.00 78.75 317 PRO A C 1
ATOM 2398 O O . PRO A 1 317 ? 8.750 9.832 -45.542 1.00 78.75 317 PRO A O 1
ATOM 2401 N N . GLN A 1 318 ? 8.308 8.048 -44.254 1.00 80.81 318 GLN A N 1
ATOM 2402 C CA . GLN A 1 318 ? 6.955 7.814 -44.767 1.00 80.81 318 GLN A CA 1
ATOM 2403 C C . GLN A 1 318 ? 5.861 8.477 -43.908 1.00 80.81 318 GLN A C 1
ATOM 2405 O O . GLN A 1 318 ? 4.679 8.309 -44.204 1.00 80.81 318 GLN A O 1
ATOM 2410 N N . GLY A 1 319 ? 6.244 9.221 -42.866 1.00 86.69 319 GLY A N 1
ATOM 2411 C CA . GLY A 1 319 ? 5.355 9.876 -41.907 1.00 86.69 319 GLY A CA 1
ATOM 2412 C C . GLY A 1 319 ? 5.527 9.363 -40.476 1.00 86.69 319 GLY A C 1
ATOM 2413 O O . GLY A 1 319 ? 6.290 8.433 -40.210 1.00 86.69 319 GLY A O 1
ATOM 2414 N N . THR A 1 320 ? 4.804 9.977 -39.546 1.00 90.62 320 THR A N 1
ATOM 2415 C CA . THR A 1 320 ? 4.809 9.610 -38.126 1.00 90.62 320 THR A CA 1
ATOM 2416 C C . THR A 1 320 ? 3.945 8.373 -37.887 1.00 90.62 320 THR A C 1
ATOM 2418 O O . THR A 1 320 ? 2.782 8.325 -38.296 1.00 90.62 320 THR A O 1
ATOM 2421 N N . ILE A 1 321 ? 4.501 7.366 -37.219 1.00 91.81 321 ILE A N 1
ATOM 2422 C CA . ILE A 1 321 ? 3.801 6.132 -36.833 1.00 91.81 321 ILE A CA 1
ATOM 2423 C C . ILE A 1 321 ? 4.068 5.814 -35.362 1.00 91.81 321 ILE A C 1
ATOM 2425 O O . ILE A 1 321 ? 4.950 6.406 -34.752 1.00 91.81 321 ILE A O 1
ATOM 2429 N N . THR A 1 322 ? 3.319 4.886 -34.769 1.00 93.19 322 THR A N 1
ATOM 2430 C CA . THR A 1 322 ? 3.582 4.463 -33.386 1.00 93.19 322 THR A CA 1
ATOM 2431 C C . THR A 1 322 ? 4.852 3.619 -33.304 1.00 93.19 322 THR A C 1
ATOM 2433 O O . THR A 1 322 ? 5.215 2.933 -34.265 1.00 93.19 322 THR A O 1
ATOM 2436 N N . LEU A 1 323 ? 5.513 3.621 -32.148 1.00 90.94 323 LEU A N 1
ATOM 2437 C CA . LEU A 1 323 ? 6.701 2.807 -31.897 1.00 90.94 323 LEU A CA 1
ATOM 2438 C C . LEU A 1 323 ? 6.423 1.314 -32.123 1.00 90.94 323 LEU A C 1
ATOM 2440 O O . LEU A 1 323 ? 7.214 0.624 -32.763 1.00 90.94 323 LEU A O 1
ATOM 2444 N N . GLN A 1 324 ? 5.268 0.822 -31.672 1.00 93.12 324 GLN A N 1
ATOM 2445 C CA . GLN A 1 324 ? 4.856 -0.566 -31.881 1.00 93.12 324 GLN A CA 1
ATOM 2446 C C . GLN A 1 324 ? 4.749 -0.917 -33.374 1.00 93.12 324 GLN A C 1
ATOM 2448 O O . GLN A 1 324 ? 5.190 -1.987 -33.800 1.00 93.12 324 GLN A O 1
ATOM 2453 N N . GLU A 1 325 ? 4.194 -0.018 -34.192 1.00 91.69 325 GLU A N 1
ATOM 2454 C CA . GLU A 1 325 ? 4.107 -0.230 -35.637 1.00 91.69 325 GLU A CA 1
ATOM 2455 C C . GLU A 1 325 ? 5.482 -0.101 -36.310 1.00 91.69 325 GLU A C 1
ATOM 2457 O O . GLU A 1 325 ? 5.799 -0.872 -37.218 1.00 91.69 325 GLU A O 1
ATOM 2462 N N . ALA A 1 326 ? 6.330 0.818 -35.845 1.00 89.69 326 ALA A N 1
ATOM 2463 C CA . ALA A 1 326 ? 7.690 0.990 -36.349 1.00 89.69 326 ALA A CA 1
ATOM 2464 C C . ALA A 1 326 ? 8.562 -0.256 -36.113 1.00 89.69 326 ALA A C 1
ATOM 2466 O O . ALA A 1 326 ? 9.281 -0.680 -37.024 1.00 89.69 326 ALA A O 1
ATOM 2467 N N . LEU A 1 327 ? 8.439 -0.889 -34.942 1.00 90.38 327 LEU A N 1
ATOM 2468 C CA . LEU A 1 327 ? 9.080 -2.168 -34.614 1.00 90.38 327 LEU A CA 1
ATOM 2469 C C . LEU A 1 327 ? 8.558 -3.302 -35.503 1.00 90.38 327 LEU A C 1
ATOM 2471 O O . LEU A 1 327 ? 9.337 -4.039 -36.110 1.00 90.38 327 LEU A O 1
ATOM 2475 N N . LYS A 1 328 ? 7.234 -3.398 -35.673 1.00 90.62 328 LYS A N 1
ATOM 2476 C CA . LYS A 1 328 ? 6.603 -4.411 -36.533 1.00 90.62 328 LYS A CA 1
ATOM 2477 C C . LYS A 1 328 ? 7.044 -4.296 -37.995 1.00 90.62 328 LYS A C 1
ATOM 2479 O O . LYS A 1 328 ? 7.251 -5.312 -38.660 1.00 90.62 328 LYS A O 1
ATOM 2484 N N . ARG A 1 329 ? 7.210 -3.067 -38.496 1.00 89.00 329 ARG A N 1
ATOM 2485 C CA . ARG A 1 329 ? 7.721 -2.775 -39.847 1.00 89.00 329 ARG A CA 1
ATOM 2486 C C . ARG A 1 329 ? 9.242 -2.892 -39.965 1.00 89.00 329 ARG A C 1
ATOM 2488 O O . ARG A 1 329 ? 9.750 -2.758 -41.076 1.00 89.00 329 ARG A O 1
ATOM 2495 N N . LYS A 1 330 ? 9.957 -3.143 -38.860 1.00 86.44 330 LYS A N 1
ATOM 2496 C CA . LYS A 1 330 ? 11.428 -3.157 -38.780 1.00 86.44 330 LYS A CA 1
ATOM 2497 C C . LYS A 1 330 ? 12.072 -1.844 -39.243 1.00 86.44 330 LYS A C 1
ATOM 2499 O O . LYS A 1 330 ? 13.166 -1.848 -39.799 1.00 86.44 330 LYS A O 1
ATOM 2504 N N . VAL A 1 331 ? 11.366 -0.728 -39.052 1.00 84.31 331 VAL A N 1
ATOM 2505 C CA . VAL A 1 331 ? 11.893 0.627 -39.296 1.00 84.31 331 VAL A CA 1
ATOM 2506 C C . VAL A 1 331 ? 12.752 1.080 -38.112 1.00 84.31 331 VAL A C 1
ATOM 2508 O O . VAL A 1 331 ? 13.723 1.810 -38.298 1.00 84.31 331 VAL A O 1
ATOM 2511 N N . VAL A 1 332 ? 12.408 0.600 -36.915 1.00 84.19 332 VAL A N 1
ATOM 2512 C CA . VAL A 1 332 ? 13.223 0.667 -35.698 1.00 84.19 332 VAL A CA 1
ATOM 2513 C C . VAL A 1 332 ? 13.900 -0.686 -35.510 1.00 84.19 332 VAL A C 1
ATOM 2515 O O . VAL A 1 332 ? 13.244 -1.726 -35.620 1.00 84.19 332 VAL A O 1
ATOM 2518 N N . ASP A 1 333 ? 15.196 -0.681 -35.212 1.00 80.88 333 ASP A N 1
ATOM 2519 C CA . ASP A 1 333 ? 15.906 -1.896 -34.830 1.00 80.88 333 ASP A CA 1
ATOM 2520 C C . ASP A 1 333 ? 15.430 -2.377 -33.442 1.00 80.88 333 ASP A C 1
ATOM 2522 O O . ASP A 1 333 ? 15.504 -1.621 -32.469 1.00 80.88 333 ASP A O 1
ATOM 2526 N N . PRO A 1 334 ? 14.943 -3.624 -33.321 1.00 77.75 334 PRO A N 1
ATOM 2527 C CA . PRO A 1 334 ? 14.302 -4.108 -32.101 1.00 77.75 334 PRO A CA 1
ATOM 2528 C C . PRO A 1 334 ? 15.266 -4.304 -30.925 1.00 77.75 334 PRO A C 1
ATOM 2530 O O . PRO A 1 334 ? 14.801 -4.403 -29.794 1.00 77.75 334 PRO A O 1
ATOM 2533 N N . ASN A 1 335 ? 16.580 -4.359 -31.170 1.00 73.19 335 ASN A N 1
ATOM 2534 C CA . ASN A 1 335 ? 17.594 -4.613 -30.145 1.00 73.19 335 ASN A CA 1
ATOM 2535 C C . ASN A 1 335 ? 18.255 -3.318 -29.669 1.00 73.19 335 ASN A C 1
ATOM 2537 O O . ASN A 1 335 ? 18.450 -3.130 -28.479 1.00 73.19 335 ASN A O 1
ATOM 2541 N N . SER A 1 336 ? 18.606 -2.442 -30.608 1.00 65.25 336 SER A N 1
ATOM 2542 C CA . SER A 1 336 ? 19.347 -1.199 -30.371 1.00 65.25 336 SER A CA 1
ATOM 2543 C C . SER A 1 336 ? 18.450 0.028 -30.233 1.00 65.25 336 SER A C 1
ATOM 2545 O O . SER A 1 336 ? 18.921 1.082 -29.811 1.00 65.25 336 SER A O 1
ATOM 2547 N N . GLY A 1 337 ? 17.178 -0.079 -30.631 1.00 65.31 337 GLY A N 1
ATOM 2548 C CA . GLY A 1 337 ? 16.256 1.049 -30.664 1.00 65.31 337 GLY A CA 1
ATOM 2549 C C . GLY A 1 337 ? 16.709 2.173 -31.590 1.00 65.31 337 GLY A C 1
ATOM 2550 O O . GLY A 1 337 ? 16.427 3.339 -31.339 1.00 65.31 337 GLY A O 1
ATOM 2551 N N . THR A 1 338 ? 17.445 1.851 -32.651 1.00 69.38 338 THR A N 1
ATOM 2552 C CA . THR A 1 338 ? 17.891 2.860 -33.610 1.00 69.38 338 THR A CA 1
ATOM 2553 C C . THR A 1 338 ? 16.907 2.990 -34.771 1.00 69.38 338 THR A C 1
ATOM 2555 O O . THR A 1 338 ? 16.401 1.993 -35.292 1.00 69.38 338 THR A O 1
ATOM 2558 N N . VAL A 1 339 ? 16.649 4.226 -35.203 1.00 65.44 339 VAL A N 1
ATOM 2559 C CA . VAL A 1 339 ? 15.946 4.550 -36.451 1.00 65.44 339 VAL A CA 1
ATOM 2560 C C . VAL A 1 339 ? 17.001 4.998 -37.451 1.00 65.44 339 VAL A C 1
ATOM 2562 O O . VAL A 1 339 ? 17.616 6.044 -37.285 1.00 65.44 339 VAL A O 1
ATOM 2565 N N . GLN A 1 340 ? 17.258 4.193 -38.486 1.00 61.41 340 GLN A N 1
ATOM 2566 C CA . GLN A 1 340 ? 18.250 4.518 -39.531 1.00 61.41 340 GLN A CA 1
ATOM 2567 C C . GLN A 1 340 ? 19.664 4.833 -38.995 1.00 61.41 340 GLN A C 1
ATOM 2569 O O . GLN A 1 340 ? 20.413 5.589 -39.610 1.00 61.41 340 GLN A O 1
ATOM 2574 N N . GLY A 1 341 ? 20.043 4.243 -37.857 1.00 60.00 341 GLY A N 1
ATOM 2575 C CA . GLY A 1 341 ? 21.340 4.466 -37.209 1.00 60.00 341 GLY A CA 1
ATOM 2576 C C . GLY A 1 341 ? 21.382 5.630 -36.212 1.00 60.00 341 GLY A C 1
ATOM 2577 O O . GLY A 1 341 ? 22.430 5.839 -35.605 1.00 60.00 341 GLY A O 1
ATOM 2578 N N . LEU A 1 342 ? 20.273 6.351 -36.005 1.00 64.12 342 LEU A N 1
ATOM 2579 C CA . LEU A 1 342 ? 20.118 7.334 -34.927 1.00 64.12 342 LEU A CA 1
ATOM 2580 C C . LEU A 1 342 ? 19.453 6.687 -33.699 1.00 64.12 342 LEU A C 1
ATOM 2582 O O . LEU A 1 342 ? 18.518 5.904 -33.880 1.00 64.12 342 LEU A O 1
ATOM 2586 N N . PRO A 1 343 ? 19.913 6.960 -32.465 1.00 66.25 343 PRO A N 1
ATOM 2587 C CA . PRO A 1 343 ? 19.262 6.479 -31.244 1.00 66.25 343 PRO A CA 1
ATOM 2588 C C . PRO A 1 343 ? 17.818 6.983 -31.110 1.00 66.25 343 PRO A C 1
ATOM 2590 O O . PRO A 1 343 ? 17.545 8.126 -31.438 1.00 66.25 343 PRO A O 1
ATOM 2593 N N . LEU A 1 344 ? 16.912 6.189 -30.523 1.00 64.62 344 LEU A N 1
ATOM 2594 C CA . LEU A 1 344 ? 15.497 6.560 -30.296 1.00 64.62 344 LEU A CA 1
ATOM 2595 C C . LEU A 1 344 ? 15.262 7.827 -29.450 1.00 64.62 344 LEU A C 1
ATOM 2597 O O . LEU A 1 344 ? 14.131 8.290 -29.341 1.00 64.62 344 LEU A O 1
ATOM 2601 N N . LYS A 1 345 ? 16.306 8.346 -28.804 1.00 61.72 345 LYS A N 1
ATOM 2602 C CA . LYS A 1 345 ? 16.265 9.566 -27.990 1.00 61.72 345 LYS A CA 1
ATOM 2603 C C . LYS A 1 345 ? 16.534 10.851 -28.789 1.00 61.72 345 LYS A C 1
ATOM 2605 O O . LYS A 1 345 ? 16.292 11.925 -28.244 1.00 61.72 345 LYS A O 1
ATOM 2610 N N . ASP A 1 346 ? 17.074 10.729 -30.004 1.00 59.44 346 ASP A N 1
ATOM 2611 C CA . ASP A 1 346 ? 17.542 11.828 -30.862 1.00 59.44 346 ASP A CA 1
ATOM 2612 C C . ASP A 1 346 ? 16.611 12.003 -32.076 1.00 59.44 346 ASP A C 1
ATOM 2614 O O . ASP A 1 346 ? 16.410 13.167 -32.494 1.00 59.44 346 ASP A O 1
#

Sequence (346 aa):
KLKLSRKSLIELITEEYYNPKTGLVLDPRKDEIITLKQCLDTGFANPNRTKIRDPKNDALLTINEASEELLDLEKGILTYPYKMTLDVAYSKGYLLPTQPPMTLPEAVMQGLIDNGLILPGKTLGIKRSLEGGLLVDSPCLVHDSGLITPLEAIDGGAMDAQSGDFRGMPLDKALISGFLVPQKSFTVKEAVSTGVYSPKTGLFSGGITTNAAIQSGLLDPDTTIIRTTDGPESFKDSADKETGRIATQKGELDFSEAFRKGVIADLPRPAGIVQACEELLTGIGLFLDPRTGSYLTLDEAVKEQLIDGINTLVDTPQGTITLQEALKRKVVDPNSGTVQGLPLKD

Secondary structure (DSSP, 8-state):
---PPPBPHHHHHHTT-EETTTTEEEETTTTEEE-HHHHHHTTSB-GGGEEEE-TTT--EE-HHHHHHHTEETTTTEE-SSS-EEHHHHHHTT-EEESSPPEEHHHHHHTT-BSSSEEETTEEE-HHHHHHTTSEE--S-EEETTEEE-HHHHHHTTSB-TTT--BTTB-HHHHHHTTSB--S-PEEHHHHHHTTSEETTTTEEGGGB-HHHHHHTTSEE-TTEEEE-SS-EEEHHHHEETTTTEEEETTEEEEHHHHHHTTSEEE--SSBPHHHHHHHTB-TTSPEEETTTTEEE-HHHHHHTTSB-TTT-EEEETTEEEEHHHHHHTTSB-TTT-EETTEETT-

InterPro domains:
  IPR035915 Plakin repeat superfamily [G3DSA:3.90.1290.10] (3-206)
  IPR035915 Plakin repeat superfamily [G3DSA:3.90.1290.10] (207-340)
  IPR035915 Plakin repeat superfamily [SSF75399] (20-337)

pLDDT: mean 88.13, std 9.39, range [31.88, 98.19]